Protein AF-0000000084396358 (afdb_homodimer)

Radius of gyration: 20.36 Å; Cα contacts (8 Å, |Δi|>4): 384; chains: 2; bounding box: 36×55×47 Å

Sequence (304 aa):
MDFDAETAGNNPEIEMQFAVKTVEHLEAYEKLICGIPPSKIKFTPIDEELYTNMLDIFPELKFEDNLRELDEDAMKSPSGKERWRKFIMPYEKRVTDYNFGTLIRRRSDELYSEENSVLVTRVQFYAIEIARNKAGLNDKVYNEAQAAKNKAMDFDAETAGNNPEIEMQFAVKTVEHLEAYEKLICGIPPSKIKFTPIDEELYTNMLDIFPELKFEDNLRELDEDAMKSPSGKERWRKFIMPYEKRVTDYNFGTLIRRRSDELYSEENSVLVTRVQFYAIEIARNKAGLNDKVYNEAQAAKNKA

Nearest PDB structures (foldseek):
  2jyn-assembly1_A  TM=8.564E-01  e=1.213E-11  Saccharomyces cerevisiae
  2jyn-assembly1_A  TM=8.565E-01  e=1.213E-11  Saccharomyces cerevisiae

InterPro domains:
  IPR008476 Protein PBDC1, metazoa/fungi [PTHR13410] (3-150)
  IPR021148 Polysaccharide biosynthesis domain [PF04669] (14-142)
  IPR023139 PBDC1-like domain superfamily [G3DSA:1.10.3560.10] (10-145)

Foldseek 3Di:
DPPPPPPDPPPVVVVVVLVVVQCVVVVVVLVVLQPDQLLPDDDAPCLVVLQVLCCVLVVVLLDLVCLQAPDQCCCPDPVNVVSVCVSQVVCVVVDVQSARKYWDFRGLLDDDDPVGIHIGGPSVRSNSSNSCSNVCVNVNVNVVSVVVVVVD/DPPPPPPDPPPVVVVVVLVVVQCVVVVVVLVVLQPDQLLPDDDAPCLVVLQVLCCVLVVVLLDLVCLQAPDQCCCPDPVNVVSVCVSQVVCVVVDVQSARKYWDFRGLLDDDDPVGIHIGGPSVRSNSSNSCSNVCVNVNVNVVSVVVVVVD

pLDDT: mean 88.24, std 16.34, range [22.66, 98.38]

Organism: NCBI:txid1296121

Secondary structure (DSSP, 8-state):
----TTTSSS-HHHHHHHHHHHHHHHHHHHHHHHHS-GGG---STTHHHHHHHHHHH-GGGGSHHHHHB--HHHHHSHHHHHHHHHHHGGGTTTSTTTT-EEEE-SBTTS---SSS-EEEEHHHHHHHHHHHHHTTTTHHHHHHHHHHHHH-/----TTTSSS-HHHHHHHHHHHHHHHHHHHHHHHHS-GGG---STTHHHHHHHHHHH-GGGGSHHHHHB--HHHHHSHHHHHHHHHHHGGGTTTSTTTT-EEEE-SBTTS---SSS-EEEEHHHHHHHHHHHHHTTTTHHHHHHHHHHHHH-

Structure (mmCIF, N/CA/C/O backbone):
data_AF-0000000084396358-model_v1
#
loop_
_entity.id
_entity.type
_entity.pdbx_description
1 polymer 'Cytoplasmic protein'
#
loop_
_atom_site.group_PDB
_atom_site.id
_atom_site.type_symbol
_atom_site.label_atom_id
_atom_site.label_alt_id
_atom_site.label_comp_id
_atom_site.label_asym_id
_atom_site.label_entity_id
_atom_site.label_seq_id
_atom_site.pdbx_PDB_ins_code
_atom_site.Cartn_x
_atom_site.Cartn_y
_atom_site.Cartn_z
_atom_site.occupancy
_atom_site.B_iso_or_equiv
_atom_site.auth_seq_id
_atom_site.auth_comp_id
_atom_site.auth_asym_id
_atom_site.auth_atom_id
_atom_site.pdbx_PDB_model_num
ATOM 1 N N . MET A 1 1 ? 9.352 19.016 -15.891 1 23.06 1 MET A N 1
ATOM 2 C CA . MET A 1 1 ? 8.086 18.594 -16.484 1 23.06 1 MET A CA 1
ATOM 3 C C . MET A 1 1 ? 6.988 18.516 -15.438 1 23.06 1 MET A C 1
ATOM 5 O O . MET A 1 1 ? 7.191 17.938 -14.367 1 23.06 1 MET A O 1
ATOM 9 N N . ASP A 1 2 ? 6.055 19.547 -15.367 1 26.47 2 ASP A N 1
ATOM 10 C CA . ASP A 1 2 ? 4.98 19.984 -14.477 1 26.47 2 ASP A CA 1
ATOM 11 C C . ASP A 1 2 ? 3.988 18.844 -14.219 1 26.47 2 ASP A C 1
ATOM 13 O O . ASP A 1 2 ? 3.354 18.344 -15.148 1 26.47 2 ASP A O 1
ATOM 17 N N . PHE A 1 3 ? 4.277 17.844 -13.555 1 32.44 3 PHE A N 1
ATOM 18 C CA . PHE A 1 3 ? 3.262 16.828 -13.289 1 32.44 3 PHE A CA 1
ATOM 19 C C . PHE A 1 3 ? 1.949 17.484 -12.867 1 32.44 3 PHE A C 1
ATOM 21 O O . PHE A 1 3 ? 1.868 18.094 -11.797 1 32.44 3 PHE A O 1
ATOM 28 N N . ASP A 1 4 ? 1.227 18.234 -13.789 1 35.75 4 ASP A N 1
ATOM 29 C CA . ASP A 1 4 ? -0.045 18.938 -13.656 1 35.75 4 ASP A CA 1
ATOM 30 C C . ASP A 1 4 ? -1.147 17.984 -13.188 1 35.75 4 ASP A C 1
ATOM 32 O O . ASP A 1 4 ? -1.497 17.047 -13.891 1 35.75 4 ASP A O 1
ATOM 36 N N . ALA A 1 5 ? -1.409 17.781 -11.992 1 38.25 5 ALA A N 1
ATOM 37 C CA . ALA A 1 5 ? -2.559 17.109 -11.398 1 38.25 5 ALA A CA 1
ATOM 38 C C . ALA A 1 5 ? -3.77 17.156 -12.32 1 38.25 5 ALA A C 1
ATOM 40 O O . ALA A 1 5 ? -4.555 16.219 -12.383 1 38.25 5 ALA A O 1
ATOM 41 N N . GLU A 1 6 ? -4.027 18.359 -13.062 1 36.28 6 GLU A N 1
ATOM 42 C CA . GLU A 1 6 ? -5.141 18.734 -13.938 1 36.28 6 GLU A CA 1
ATOM 43 C C . GLU A 1 6 ? -5.07 18 -15.273 1 36.28 6 GLU A C 1
ATOM 45 O O . GLU A 1 6 ? -6.09 17.812 -15.938 1 36.28 6 GLU A O 1
ATOM 50 N N . THR A 1 7 ? -3.936 18.125 -16.109 1 38.31 7 THR A N 1
ATOM 51 C CA . THR A 1 7 ? -4.02 17.906 -17.547 1 38.31 7 THR A CA 1
ATOM 52 C C . THR A 1 7 ? -4.098 16.422 -17.859 1 38.31 7 THR A C 1
ATOM 54 O O . THR A 1 7 ? -4.25 16.031 -19.016 1 38.31 7 THR A O 1
ATOM 57 N N . ALA A 1 8 ? -3.217 15.555 -17.203 1 38.28 8 ALA A N 1
ATOM 58 C CA . ALA A 1 8 ? -3.145 14.273 -17.891 1 38.28 8 ALA A CA 1
ATOM 59 C C . ALA A 1 8 ? -4.512 13.602 -17.938 1 38.28 8 ALA A C 1
ATOM 61 O O . ALA A 1 8 ? -5.273 13.641 -16.969 1 38.28 8 ALA A O 1
ATOM 62 N N . GLY A 1 9 ? -5.109 13.453 -18.906 1 42.69 9 GLY A N 1
ATOM 63 C CA . GLY A 1 9 ? -6.281 12.688 -19.312 1 42.69 9 GLY A CA 1
ATOM 64 C C . GLY A 1 9 ? -6.605 11.555 -18.375 1 42.69 9 GLY A C 1
ATOM 65 O O . GLY A 1 9 ? -7.453 10.711 -18.672 1 42.69 9 GLY A O 1
ATOM 66 N N . ASN A 1 10 ? -5.688 11.266 -17.422 1 50.91 10 ASN A N 1
ATOM 67 C CA . ASN A 1 10 ? -5.883 10.133 -16.516 1 50.91 10 ASN A CA 1
ATOM 68 C C . ASN A 1 10 ? -6.871 10.461 -15.406 1 50.91 10 ASN A C 1
ATOM 70 O O . ASN A 1 10 ? -6.922 11.594 -14.93 1 50.91 10 ASN A O 1
ATOM 74 N N . ASN A 1 11 ? -8.094 9.93 -15.539 1 59.84 11 ASN A N 1
ATOM 75 C CA . ASN A 1 11 ? -9.164 10.078 -14.547 1 59.84 11 ASN A CA 1
ATOM 76 C C . ASN A 1 11 ? -8.656 9.805 -13.133 1 59.84 11 ASN A C 1
ATOM 78 O O . ASN A 1 11 ? -8.352 8.656 -12.789 1 59.84 11 ASN A O 1
ATOM 82 N N . PRO A 1 12 ? -8.18 10.844 -12.414 1 67.94 12 PRO A N 1
ATOM 83 C CA . PRO A 1 12 ? -7.672 10.734 -11.039 1 67.94 12 PRO A CA 1
ATOM 84 C C . PRO A 1 12 ? -8.461 9.734 -10.195 1 67.94 12 PRO A C 1
ATOM 86 O O . PRO A 1 12 ? -7.883 9.07 -9.336 1 67.94 12 PRO A O 1
ATOM 89 N N . GLU A 1 13 ? -9.656 9.555 -10.57 1 74.88 13 GLU A N 1
ATOM 90 C CA . GLU A 1 13 ? -10.492 8.641 -9.797 1 74.88 13 GLU A CA 1
ATOM 91 C C . GLU A 1 13 ? -10.109 7.188 -10.055 1 74.88 13 GLU A C 1
ATOM 93 O O . GLU A 1 13 ? -10.109 6.367 -9.141 1 74.88 13 GLU A O 1
ATOM 98 N N . ILE A 1 14 ? -9.789 6.941 -11.281 1 73.94 14 ILE A N 1
ATOM 99 C CA . ILE A 1 14 ? -9.422 5.574 -11.633 1 73.94 14 ILE A CA 1
ATOM 100 C C . ILE A 1 14 ? -8.078 5.215 -11.008 1 73.94 14 ILE A C 1
ATOM 102 O O . ILE A 1 14 ? -7.926 4.137 -10.43 1 73.94 14 ILE A O 1
ATOM 106 N N . GLU A 1 15 ? -7.176 6.152 -11.141 1 77.06 15 GLU A N 1
ATOM 107 C CA . GLU A 1 15 ? -5.863 5.953 -10.523 1 77.06 15 GLU A CA 1
ATOM 108 C C . GLU A 1 15 ? -5.988 5.723 -9.023 1 77.06 15 GLU A C 1
ATOM 110 O O . GLU A 1 15 ? -5.355 4.82 -8.469 1 77.06 15 GLU A O 1
ATOM 115 N N . MET A 1 16 ? -6.871 6.367 -8.484 1 85.38 16 MET A N 1
ATOM 116 C CA . MET A 1 16 ? -7.082 6.25 -7.043 1 85.38 16 MET A CA 1
ATOM 117 C C . MET A 1 16 ? -7.695 4.898 -6.691 1 85.38 16 MET A C 1
ATOM 119 O O . MET A 1 16 ? -7.277 4.254 -5.727 1 85.38 16 MET A O 1
ATOM 123 N N . GLN A 1 17 ? -8.602 4.453 -7.5 1 86.75 17 GLN A N 1
ATOM 124 C CA . GLN A 1 17 ? -9.266 3.189 -7.195 1 86.75 17 GLN A CA 1
ATOM 125 C C . GLN A 1 17 ? -8.281 2.023 -7.254 1 86.75 17 GLN A C 1
ATOM 127 O O . GLN A 1 17 ? -8.312 1.138 -6.398 1 86.75 17 GLN A O 1
ATOM 132 N N . PHE A 1 18 ? -7.449 2.053 -8.258 1 90 18 PHE A N 1
ATOM 133 C CA . PHE A 1 18 ? -6.434 1.013 -8.352 1 90 18 PHE A CA 1
ATOM 134 C C . PHE A 1 18 ? -5.496 1.061 -7.152 1 90 18 PHE A C 1
ATOM 136 O O . PHE A 1 18 ? -5.18 0.025 -6.562 1 90 18 PHE A O 1
ATOM 143 N N . ALA A 1 19 ? -5.074 2.213 -6.816 1 93.56 19 ALA A N 1
ATOM 144 C CA . ALA A 1 19 ? -4.172 2.381 -5.684 1 93.56 19 ALA A CA 1
ATOM 145 C C . ALA A 1 19 ? -4.816 1.897 -4.391 1 93.56 19 ALA A C 1
ATOM 147 O O . ALA A 1 19 ? -4.195 1.178 -3.605 1 93.56 19 ALA A O 1
ATOM 148 N N . VAL A 1 20 ? -5.984 2.227 -4.152 1 93.94 20 VAL A N 1
ATOM 149 C CA . VAL A 1 20 ? -6.703 1.853 -2.938 1 93.94 20 VAL A CA 1
ATOM 150 C C . VAL A 1 20 ? -6.82 0.332 -2.854 1 93.94 20 VAL A C 1
ATOM 152 O O . VAL A 1 20 ? -6.516 -0.263 -1.815 1 93.94 20 VAL A O 1
ATOM 155 N N . LYS A 1 21 ? -7.227 -0.271 -3.93 1 93.12 21 LYS A N 1
ATOM 156 C CA . LYS A 1 21 ? -7.375 -1.723 -3.943 1 93.12 21 LYS A CA 1
ATOM 157 C C . LYS A 1 21 ? -6.031 -2.416 -3.736 1 93.12 21 LYS A C 1
ATOM 159 O O . LYS A 1 21 ? -5.957 -3.447 -3.064 1 93.12 21 LYS A O 1
ATOM 164 N N . THR A 1 22 ? -5.047 -1.874 -4.344 1 95.88 22 THR A N 1
ATOM 165 C CA . THR A 1 22 ? -3.705 -2.42 -4.184 1 95.88 22 THR A CA 1
ATOM 166 C C . THR A 1 22 ? -3.244 -2.303 -2.734 1 95.88 22 THR A C 1
ATOM 168 O O . THR A 1 22 ? -2.781 -3.281 -2.145 1 95.88 22 THR A O 1
ATOM 171 N N . VAL A 1 23 ? -3.414 -1.189 -2.176 1 95.56 23 VAL A N 1
ATOM 172 C CA . VAL A 1 23 ? -3.014 -0.951 -0.793 1 95.56 23 VAL A CA 1
ATOM 173 C C . VAL A 1 23 ? -3.801 -1.869 0.139 1 95.56 23 VAL A C 1
ATOM 175 O O . VAL A 1 23 ? -3.229 -2.492 1.036 1 95.56 23 VAL A O 1
ATOM 178 N N . GLU A 1 24 ? -5.047 -1.905 -0.053 1 93.75 24 GLU A N 1
ATOM 179 C CA . GLU A 1 24 ? -5.887 -2.785 0.749 1 93.75 24 GLU A CA 1
ATOM 180 C C . GLU A 1 24 ? -5.398 -4.23 0.682 1 93.75 24 GLU A C 1
ATOM 182 O O . GLU A 1 24 ? -5.301 -4.906 1.708 1 93.75 24 GLU A O 1
ATOM 187 N N . HIS A 1 25 ? -5.121 -4.668 -0.475 1 94.12 25 HIS A N 1
ATOM 188 C CA . HIS A 1 25 ? -4.641 -6.027 -0.703 1 94.12 25 HIS A CA 1
ATOM 189 C C . HIS A 1 25 ? -3.301 -6.262 -0.011 1 94.12 25 HIS A C 1
ATOM 191 O O . HIS A 1 25 ? -3.137 -7.242 0.717 1 94.12 25 HIS A O 1
ATOM 197 N N . LEU A 1 26 ? -2.404 -5.383 -0.169 1 94.75 26 LEU A N 1
ATOM 198 C CA . LEU A 1 26 ? -1.052 -5.562 0.346 1 94.75 26 LEU A CA 1
ATOM 199 C C . LEU A 1 26 ? -1.021 -5.395 1.861 1 94.75 26 LEU A C 1
ATOM 201 O O . LEU A 1 26 ? -0.239 -6.059 2.547 1 94.75 26 LEU A O 1
ATOM 205 N N . GLU A 1 27 ? -1.836 -4.535 2.369 1 91.06 27 GLU A N 1
ATOM 206 C CA . GLU A 1 27 ? -1.939 -4.383 3.818 1 91.06 27 GLU A CA 1
ATOM 207 C C . GLU A 1 27 ? -2.482 -5.652 4.469 1 91.06 27 GLU A C 1
ATOM 209 O O . GLU A 1 27 ? -2.037 -6.039 5.551 1 91.06 27 GLU A O 1
ATOM 214 N N . ALA A 1 28 ? -3.432 -6.215 3.883 1 89 28 ALA A N 1
ATOM 215 C CA . ALA A 1 28 ? -3.975 -7.473 4.398 1 89 28 ALA A CA 1
ATOM 216 C C . ALA A 1 28 ? -2.906 -8.562 4.422 1 89 28 ALA A C 1
ATOM 218 O O . ALA A 1 28 ? -2.793 -9.305 5.398 1 89 28 ALA A O 1
ATOM 219 N N . TYR A 1 29 ? -2.186 -8.641 3.371 1 90.88 29 TYR A N 1
ATOM 220 C CA . TYR A 1 29 ? -1.098 -9.609 3.332 1 90.88 29 TYR A CA 1
ATOM 221 C C . TYR A 1 29 ? -0.04 -9.281 4.379 1 90.88 29 TYR A C 1
ATOM 223 O O . TYR A 1 29 ? 0.468 -10.18 5.059 1 90.88 29 TYR A O 1
ATOM 231 N N . GLU A 1 30 ? 0.32 -8.062 4.488 1 86.5 30 GLU A N 1
ATOM 232 C CA . GLU A 1 30 ? 1.308 -7.617 5.465 1 86.5 30 GLU A CA 1
ATOM 233 C C . GLU A 1 30 ? 0.9 -8.008 6.883 1 86.5 30 GLU A C 1
ATOM 235 O O . GLU A 1 30 ? 1.735 -8.453 7.676 1 86.5 30 GLU A O 1
ATOM 240 N N . LYS A 1 31 ? -0.323 -7.805 7.133 1 83.94 31 LYS A N 1
ATOM 241 C CA . LYS A 1 31 ? -0.824 -8.195 8.445 1 83.94 31 LYS A CA 1
ATOM 242 C C . LYS A 1 31 ? -0.596 -9.688 8.703 1 83.94 31 LYS A C 1
ATOM 244 O O . LYS A 1 31 ? -0.196 -10.078 9.797 1 83.94 31 LYS A O 1
ATOM 249 N N . LEU A 1 32 ? -0.775 -10.523 7.734 1 87.06 32 LEU A N 1
ATOM 250 C CA . LEU A 1 32 ? -0.613 -11.969 7.871 1 87.06 32 LEU A CA 1
ATOM 251 C C . LEU A 1 32 ? 0.853 -12.336 8.078 1 87.06 32 LEU A C 1
ATOM 253 O O . LEU A 1 32 ? 1.192 -13.039 9.031 1 87.06 32 LEU A O 1
ATOM 257 N N . ILE A 1 33 ? 1.735 -11.797 7.223 1 86.31 33 ILE A N 1
ATOM 258 C CA . ILE A 1 33 ? 3.135 -12.211 7.227 1 86.31 33 ILE A CA 1
ATOM 259 C C . ILE A 1 33 ? 3.83 -11.664 8.469 1 86.31 33 ILE A C 1
ATOM 261 O O . ILE A 1 33 ? 4.875 -12.172 8.883 1 86.31 33 ILE A O 1
ATOM 265 N N . CYS A 1 34 ? 3.318 -10.602 9.055 1 80.12 34 CYS A N 1
ATOM 266 C CA . CYS A 1 34 ? 3.861 -10.055 10.289 1 80.12 34 CYS A CA 1
ATOM 267 C C . CYS A 1 34 ? 3.406 -10.867 11.492 1 80.12 34 CYS A C 1
ATOM 269 O O . CYS A 1 34 ? 4.035 -10.828 12.555 1 80.12 34 CYS A O 1
ATOM 271 N N . GLY A 1 35 ? 2.348 -11.625 11.422 1 81.06 35 GLY A N 1
ATOM 272 C CA . GLY A 1 35 ? 1.734 -12.273 12.57 1 81.06 35 GLY A CA 1
ATOM 273 C C . GLY A 1 35 ? 2.033 -13.758 12.648 1 81.06 35 GLY A C 1
ATOM 274 O O . GLY A 1 35 ? 2.139 -14.32 13.734 1 81.06 35 GLY A O 1
ATOM 275 N N . ILE A 1 36 ? 2.156 -14.43 11.547 1 87.75 36 ILE A N 1
ATOM 276 C CA . ILE A 1 36 ? 2.367 -15.867 11.57 1 87.75 36 ILE A CA 1
ATOM 277 C C . ILE A 1 36 ? 3.449 -16.25 10.555 1 87.75 36 ILE A C 1
ATOM 279 O O . ILE A 1 36 ? 3.668 -15.531 9.578 1 87.75 36 ILE A O 1
ATOM 283 N N . PRO A 1 37 ? 4.039 -17.359 10.82 1 91.69 37 PRO A N 1
ATOM 284 C CA . PRO A 1 37 ? 5.047 -17.797 9.859 1 91.69 37 PRO A CA 1
ATOM 285 C C . PRO A 1 37 ? 4.5 -17.922 8.438 1 91.69 37 PRO A C 1
ATOM 287 O O . PRO A 1 37 ? 3.408 -18.469 8.242 1 91.69 37 PRO A O 1
ATOM 290 N N . PRO A 1 38 ? 5.246 -17.453 7.449 1 94.94 38 PRO A N 1
ATOM 291 C CA . PRO A 1 38 ? 4.75 -17.391 6.074 1 94.94 38 PRO A CA 1
ATOM 292 C C . PRO A 1 38 ? 4.254 -18.75 5.566 1 94.94 38 PRO A C 1
ATOM 294 O O . PRO A 1 38 ? 3.248 -18.812 4.852 1 94.94 38 PRO A O 1
ATOM 297 N N . SER A 1 39 ? 4.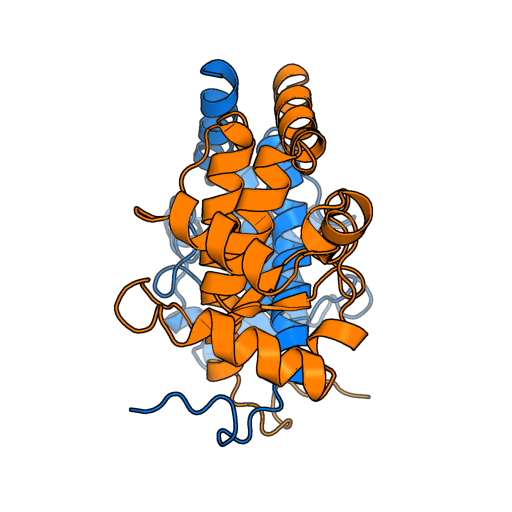914 -19.812 5.887 1 94.81 39 SER A N 1
ATOM 298 C CA . SER A 1 39 ? 4.559 -21.156 5.414 1 94.81 39 SER A CA 1
ATOM 299 C C . SER A 1 39 ? 3.164 -21.547 5.883 1 94.81 39 SER A C 1
ATOM 301 O O . SER A 1 39 ? 2.562 -22.484 5.336 1 94.81 39 SER A O 1
ATOM 303 N N . LYS A 1 40 ? 2.613 -20.891 6.875 1 94.44 40 LYS A N 1
ATOM 304 C CA . LYS A 1 40 ? 1.317 -21.219 7.457 1 94.44 40 LYS A CA 1
ATOM 305 C C . LYS A 1 40 ? 0.214 -20.328 6.898 1 94.44 40 LYS A C 1
ATOM 307 O O . LYS A 1 40 ? -0.967 -20.547 7.184 1 94.44 40 LYS A O 1
ATOM 312 N N . ILE A 1 41 ? 0.526 -19.375 6.145 1 94.81 41 ILE A N 1
ATOM 313 C CA . ILE A 1 41 ? -0.442 -18.422 5.613 1 94.81 41 ILE A CA 1
ATOM 314 C C . ILE A 1 41 ? -1.284 -19.094 4.531 1 94.81 41 ILE A C 1
ATOM 316 O O . ILE A 1 41 ? -0.749 -19.766 3.646 1 94.81 41 ILE A O 1
ATOM 320 N N . LYS A 1 42 ? -2.607 -18.875 4.578 1 94.69 42 LYS A N 1
ATOM 321 C CA . LYS A 1 42 ? -3.564 -19.328 3.57 1 94.69 42 LYS A CA 1
ATOM 322 C C . LYS A 1 42 ? -4.262 -18.141 2.906 1 94.69 42 LYS A C 1
ATOM 324 O O . LYS A 1 42 ? -4.883 -17.328 3.582 1 94.69 42 LYS A O 1
ATOM 329 N N . PHE A 1 43 ? -4.168 -18.062 1.591 1 94.38 43 PHE A N 1
ATOM 330 C CA . PHE A 1 43 ? -4.746 -16.938 0.863 1 94.38 43 PHE A CA 1
ATOM 331 C C . PHE A 1 43 ? -6.16 -17.266 0.395 1 94.38 43 PHE A C 1
ATOM 333 O O . PHE A 1 43 ? -7.051 -16.406 0.458 1 94.38 43 PHE A O 1
ATOM 340 N N . THR A 1 44 ? -6.293 -18.422 -0.15 1 95.19 44 THR A N 1
ATOM 341 C CA . THR A 1 44 ? -7.555 -18.859 -0.735 1 95.19 44 THR A CA 1
ATOM 342 C C . THR A 1 44 ? -7.84 -20.312 -0.364 1 95.19 44 THR A C 1
ATOM 344 O O . THR A 1 44 ? -6.945 -21.031 0.088 1 95.19 44 THR A O 1
ATOM 347 N N . PRO A 1 45 ? -9.023 -20.766 -0.615 1 95.12 45 PRO A N 1
ATOM 348 C CA . PRO A 1 45 ? -9.344 -22.172 -0.324 1 95.12 45 PRO A CA 1
ATOM 349 C C . PRO A 1 45 ? -8.656 -23.141 -1.275 1 95.12 45 PRO A C 1
ATOM 351 O O . PRO 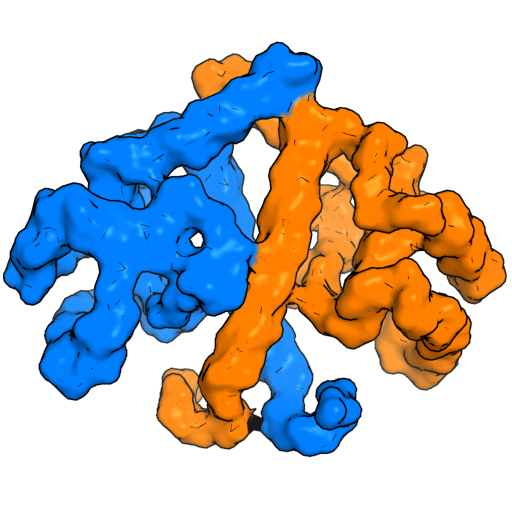A 1 45 ? -8.625 -24.344 -1.014 1 95.12 45 PRO A O 1
ATOM 354 N N . ILE A 1 46 ? -8.055 -22.656 -2.305 1 97.38 46 ILE A N 1
ATOM 355 C CA . ILE A 1 46 ? -7.488 -23.578 -3.291 1 97.38 46 ILE A CA 1
ATOM 356 C C . ILE A 1 46 ? -6.008 -23.266 -3.486 1 97.38 46 ILE A C 1
ATOM 358 O O . ILE A 1 46 ? -5.496 -23.328 -4.609 1 97.38 46 ILE A O 1
ATOM 362 N N . ASP A 1 47 ? -5.387 -22.828 -2.508 1 97.88 47 ASP A N 1
ATOM 363 C CA . ASP A 1 47 ? -3.977 -22.453 -2.553 1 97.88 47 ASP A CA 1
ATOM 364 C C . ASP A 1 47 ? -3.133 -23.562 -3.176 1 97.88 47 ASP A C 1
ATOM 366 O O . ASP A 1 47 ? -2.248 -23.297 -3.988 1 97.88 47 ASP A O 1
ATOM 370 N N . GLU A 1 48 ? -3.336 -24.797 -2.775 1 98 48 GLU A N 1
ATOM 371 C CA . GLU A 1 48 ? -2.543 -25.906 -3.287 1 98 48 GLU A CA 1
ATOM 372 C C . GLU A 1 48 ? -2.723 -26.062 -4.793 1 98 48 GLU A C 1
ATOM 374 O O . GLU A 1 48 ? -1.763 -26.359 -5.512 1 98 48 GLU A O 1
ATOM 379 N N . GLU A 1 49 ? -3.918 -25.922 -5.223 1 97.94 49 GLU A N 1
ATOM 380 C CA . GLU A 1 49 ? -4.195 -25.984 -6.652 1 97.94 49 GLU A CA 1
ATOM 381 C C . GLU A 1 49 ? -3.471 -24.859 -7.402 1 97.94 49 GLU A C 1
ATOM 383 O O . GLU A 1 49 ? -2.877 -25.109 -8.453 1 97.94 49 GLU A O 1
ATOM 388 N N . LEU A 1 50 ? -3.537 -23.625 -6.898 1 98.12 50 LEU A N 1
ATOM 389 C CA . LEU A 1 50 ? -2.85 -22.5 -7.508 1 98.12 50 LEU A CA 1
ATOM 390 C C . LEU A 1 50 ? -1.353 -22.766 -7.617 1 98.12 50 LEU A C 1
ATOM 392 O O . LEU A 1 50 ? -0.75 -22.516 -8.664 1 98.12 50 LEU A O 1
ATOM 396 N N . TYR A 1 51 ? -0.828 -23.297 -6.59 1 98.31 51 TYR A N 1
ATOM 397 C CA . TYR A 1 51 ? 0.598 -23.594 -6.504 1 98.31 51 TYR A CA 1
ATOM 398 C C . TYR A 1 51 ? 1.004 -24.625 -7.543 1 98.31 51 TYR A C 1
ATOM 400 O O . TYR A 1 51 ? 1.903 -24.391 -8.352 1 98.31 51 TYR A O 1
ATOM 408 N N . THR A 1 52 ? 0.338 -25.719 -7.562 1 98.25 52 THR A N 1
ATOM 409 C CA . THR A 1 52 ? 0.671 -26.844 -8.445 1 98.25 52 THR A CA 1
ATOM 410 C C . THR A 1 52 ? 0.478 -26.453 -9.906 1 98.25 52 THR A C 1
ATOM 412 O O . THR A 1 52 ? 1.336 -26.734 -10.742 1 98.25 52 THR A O 1
ATOM 415 N N . ASN A 1 53 ? -0.628 -25.781 -10.188 1 98.25 53 ASN A N 1
ATOM 416 C CA . ASN A 1 53 ? -0.911 -25.375 -11.555 1 98.25 53 ASN A CA 1
ATOM 417 C C . ASN A 1 53 ? 0.142 -24.391 -12.078 1 98.25 53 ASN A C 1
ATOM 419 O O . ASN A 1 53 ? 0.576 -24.5 -13.227 1 98.25 53 ASN A O 1
ATOM 423 N N . MET A 1 54 ? 0.535 -23.406 -11.242 1 98.38 54 MET A N 1
ATOM 424 C CA . MET A 1 54 ? 1.561 -22.453 -11.672 1 98.38 54 MET A CA 1
ATOM 425 C C . MET A 1 54 ? 2.857 -23.172 -12.016 1 98.38 54 MET A C 1
ATOM 427 O O . MET A 1 54 ? 3.473 -22.891 -13.047 1 98.38 54 MET A O 1
ATOM 431 N N . LEU A 1 55 ? 3.217 -24.172 -11.242 1 97.94 55 LEU A N 1
ATOM 432 C CA . LEU A 1 55 ? 4.477 -24.875 -11.461 1 97.94 55 LEU A CA 1
ATOM 433 C C . LEU A 1 55 ? 4.391 -25.766 -12.695 1 97.94 55 LEU A C 1
ATOM 435 O O . LEU A 1 55 ? 5.398 -26.031 -13.352 1 97.94 55 LEU A O 1
ATOM 439 N N . ASP A 1 56 ? 3.199 -26.297 -12.977 1 97.88 56 ASP A N 1
ATOM 440 C CA . ASP A 1 56 ? 2.998 -27.078 -14.195 1 97.88 56 ASP A CA 1
ATOM 441 C C . ASP A 1 56 ? 3.219 -26.203 -15.438 1 97.88 56 ASP A C 1
ATOM 443 O O . ASP A 1 56 ? 3.814 -26.656 -16.422 1 97.88 56 ASP A O 1
ATOM 447 N N . ILE A 1 57 ? 2.799 -25.031 -15.391 1 97.94 57 ILE A N 1
ATOM 448 C CA . ILE A 1 57 ? 2.867 -24.141 -16.531 1 97.94 57 ILE A CA 1
ATOM 449 C C . ILE A 1 57 ? 4.227 -23.438 -16.562 1 97.94 57 ILE A C 1
ATOM 451 O O . ILE A 1 57 ? 4.777 -23.188 -17.641 1 97.94 57 ILE A O 1
ATOM 455 N N . PHE A 1 58 ? 4.734 -23.094 -15.383 1 98.25 58 PHE A N 1
ATOM 456 C CA . PHE A 1 58 ? 6.016 -22.422 -15.242 1 98.25 58 PHE A CA 1
ATOM 457 C C . PHE A 1 58 ? 6.984 -23.266 -14.414 1 98.25 58 PHE A C 1
ATOM 459 O O . PHE A 1 58 ? 7.367 -22.859 -13.312 1 98.25 58 PHE A O 1
ATOM 466 N N . PRO A 1 59 ? 7.516 -24.344 -14.953 1 97.94 59 PRO A N 1
ATOM 467 C CA . PRO A 1 59 ? 8.406 -25.219 -14.188 1 97.94 59 PRO A CA 1
ATOM 468 C C . PRO A 1 59 ? 9.68 -24.5 -13.727 1 97.94 59 PRO A C 1
ATOM 470 O O . PRO A 1 59 ? 10.289 -24.891 -12.727 1 97.94 59 PRO A O 1
ATOM 473 N N . GLU A 1 60 ? 10.055 -23.453 -14.406 1 96.94 60 GLU A N 1
ATOM 474 C CA . GLU A 1 60 ? 11.234 -22.688 -14.023 1 96.94 60 GLU A CA 1
ATOM 475 C C . GLU A 1 60 ? 11.047 -22.047 -12.656 1 96.94 60 GLU A C 1
ATOM 477 O O . GLU A 1 60 ? 12.023 -21.688 -11.992 1 96.94 60 GLU A O 1
ATOM 482 N N . LEU A 1 61 ? 9.805 -21.891 -12.172 1 97.19 61 LEU A N 1
ATOM 483 C CA . LEU A 1 61 ? 9.523 -21.234 -10.898 1 97.19 61 LEU A CA 1
ATOM 484 C C . LEU A 1 61 ? 9.672 -22.203 -9.742 1 97.19 61 LEU A C 1
ATOM 486 O O . LEU A 1 61 ? 9.531 -21.828 -8.578 1 97.19 61 LEU A O 1
ATOM 490 N N . LYS A 1 62 ? 10.039 -23.453 -10.047 1 95.44 62 LYS A N 1
ATOM 491 C CA . LYS A 1 62 ? 10.383 -24.406 -8.992 1 95.44 62 LYS A CA 1
ATOM 492 C C . LYS A 1 62 ? 11.734 -24.078 -8.375 1 95.44 62 LYS A C 1
ATOM 494 O O . LYS A 1 62 ? 12.023 -24.484 -7.246 1 95.44 62 LYS A O 1
ATOM 499 N N . PHE A 1 63 ? 12.484 -23.344 -9.172 1 95.75 63 PHE A N 1
ATOM 500 C CA . PHE A 1 63 ? 13.812 -22.969 -8.711 1 95.75 63 PHE A CA 1
ATOM 501 C C . PHE A 1 63 ? 13.75 -21.672 -7.895 1 95.75 63 PHE A C 1
ATOM 503 O O . PHE A 1 63 ? 13.211 -20.672 -8.359 1 95.75 63 PHE A O 1
ATOM 510 N N . GLU A 1 64 ? 14.328 -21.625 -6.805 1 95.56 64 GLU A N 1
ATOM 511 C CA . GLU A 1 64 ? 14.219 -20.547 -5.824 1 95.56 64 GLU A CA 1
ATOM 512 C C . GLU A 1 64 ? 14.703 -19.219 -6.414 1 95.56 64 GLU A C 1
ATOM 514 O O . GLU A 1 64 ? 14.133 -18.172 -6.121 1 95.56 64 GLU A O 1
ATOM 519 N N . ASP A 1 65 ? 15.75 -19.328 -7.215 1 96.62 65 ASP A N 1
ATOM 520 C CA . ASP A 1 65 ? 16.328 -18.094 -7.773 1 96.62 65 ASP A CA 1
ATOM 521 C C . ASP A 1 65 ? 15.312 -17.359 -8.641 1 96.62 65 ASP A C 1
ATOM 523 O O . ASP A 1 65 ? 15.25 -16.141 -8.633 1 96.62 65 ASP A O 1
ATOM 527 N N . ASN A 1 66 ? 14.508 -18.141 -9.352 1 97.25 66 ASN A N 1
ATOM 528 C CA . ASN A 1 66 ? 13.5 -17.547 -10.227 1 97.25 66 ASN A CA 1
ATOM 529 C C . ASN A 1 66 ? 12.328 -16.984 -9.43 1 97.25 66 ASN A C 1
ATOM 531 O O . ASN A 1 66 ? 11.664 -16.047 -9.883 1 97.25 66 ASN A O 1
ATOM 535 N N . LEU A 1 67 ? 12.109 -17.531 -8.273 1 97.38 67 LEU A N 1
ATOM 536 C CA . LEU A 1 67 ? 11.055 -17.047 -7.383 1 97.38 67 LEU A CA 1
ATOM 537 C C . LEU A 1 67 ? 11.523 -15.836 -6.59 1 97.38 67 LEU A C 1
ATOM 539 O O . LEU A 1 67 ? 10.727 -14.945 -6.277 1 97.38 67 LEU A O 1
ATOM 543 N N . ARG A 1 68 ? 12.812 -15.836 -6.27 1 97.5 68 ARG A N 1
ATOM 544 C CA . ARG A 1 68 ? 13.398 -14.742 -5.488 1 97.5 68 ARG A CA 1
ATOM 545 C C . ARG A 1 68 ? 13.406 -13.445 -6.285 1 97.5 68 ARG A C 1
ATOM 547 O O . ARG A 1 68 ? 13.117 -12.375 -5.746 1 97.5 68 ARG A O 1
ATOM 554 N N . GLU A 1 69 ? 13.773 -13.633 -7.543 1 97.88 69 GLU A N 1
ATOM 555 C CA . GLU A 1 69 ? 13.758 -12.484 -8.453 1 97.88 69 GLU A CA 1
ATOM 556 C C . GLU A 1 69 ? 12.961 -12.805 -9.719 1 97.88 69 GLU A C 1
ATOM 558 O O . GLU A 1 69 ? 13.406 -13.586 -10.555 1 97.88 69 GLU A O 1
ATOM 563 N N . LEU A 1 70 ? 11.812 -12.203 -9.867 1 98 70 LEU A N 1
ATOM 564 C CA . LEU A 1 70 ? 10.938 -12.438 -11.016 1 98 70 LEU A CA 1
ATOM 565 C C . LEU A 1 70 ? 11.5 -11.781 -12.273 1 98 70 LEU A C 1
ATOM 567 O O . LEU A 1 70 ? 12.039 -10.672 -12.203 1 98 70 LEU A O 1
ATOM 571 N N . ASP A 1 71 ? 11.414 -12.445 -13.305 1 97.38 71 ASP A N 1
ATOM 572 C CA . ASP A 1 71 ? 11.797 -11.906 -14.609 1 97.38 71 ASP A CA 1
ATOM 573 C C . ASP A 1 71 ? 10.609 -11.211 -15.273 1 97.38 71 ASP A C 1
ATOM 575 O O . ASP A 1 71 ? 9.867 -11.836 -16.031 1 97.38 71 ASP A O 1
ATOM 579 N N . GLU A 1 72 ? 10.492 -9.922 -15.062 1 95.38 72 GLU A N 1
ATOM 580 C CA . GLU A 1 72 ? 9.352 -9.148 -15.555 1 95.38 72 GLU A CA 1
ATOM 581 C C . GLU A 1 72 ? 9.297 -9.156 -17.078 1 95.38 72 GLU A C 1
ATOM 583 O O . GLU A 1 72 ? 8.219 -9.211 -17.672 1 95.38 72 GLU A O 1
ATOM 588 N N . ASP A 1 73 ? 10.484 -9.047 -17.703 1 95.56 73 ASP A N 1
ATOM 589 C CA . ASP A 1 73 ? 10.531 -9.047 -19.156 1 95.56 73 ASP A CA 1
ATOM 590 C C . ASP A 1 73 ? 9.969 -10.352 -19.719 1 95.56 73 ASP A C 1
ATOM 592 O O . ASP A 1 73 ? 9.219 -10.336 -20.703 1 95.56 73 ASP A O 1
ATOM 596 N N . ALA A 1 74 ? 10.328 -11.445 -19.125 1 96.62 74 ALA A N 1
ATOM 597 C CA . ALA A 1 74 ? 9.805 -12.734 -19.562 1 96.62 74 ALA A CA 1
ATOM 598 C C . ALA A 1 74 ? 8.297 -12.812 -19.344 1 96.62 74 ALA A C 1
ATOM 600 O O . ALA A 1 74 ? 7.57 -13.32 -20.203 1 96.62 74 ALA A O 1
ATOM 601 N N . MET A 1 75 ? 7.785 -12.312 -18.234 1 96.19 75 MET A N 1
ATOM 602 C CA . MET A 1 75 ? 6.367 -12.352 -17.906 1 96.19 75 MET A CA 1
ATOM 603 C C . MET A 1 75 ? 5.543 -11.539 -18.891 1 96.19 75 MET A C 1
ATOM 605 O O . MET A 1 75 ? 4.402 -11.891 -19.203 1 96.19 75 MET A O 1
ATOM 609 N N . LYS A 1 76 ? 6.172 -10.5 -19.422 1 93.12 76 LYS A N 1
ATOM 610 C CA . LYS A 1 76 ? 5.438 -9.562 -20.266 1 93.12 76 LYS A CA 1
ATOM 611 C C . LYS A 1 76 ? 5.715 -9.828 -21.75 1 93.12 76 LYS A C 1
ATOM 613 O O . LYS A 1 76 ? 5.215 -9.109 -22.609 1 93.12 76 LYS A O 1
ATOM 618 N N . SER A 1 77 ? 6.609 -10.781 -22.031 1 96 77 SER A N 1
ATOM 619 C CA . SER A 1 77 ? 6.84 -11.195 -23.406 1 96 77 SER A CA 1
ATOM 620 C C . SER A 1 77 ? 5.578 -11.781 -24.031 1 96 77 SER A C 1
ATOM 622 O O . SER A 1 77 ? 4.645 -12.156 -23.328 1 96 77 SER A O 1
ATOM 624 N N . PRO A 1 78 ? 5.469 -11.812 -25.344 1 96.06 78 PRO A N 1
ATOM 625 C CA . PRO A 1 78 ? 4.305 -12.43 -25.984 1 96.06 78 PRO A CA 1
ATOM 626 C C . PRO A 1 78 ? 4.051 -13.852 -25.484 1 96.06 78 PRO A C 1
ATOM 628 O O . PRO A 1 78 ? 2.916 -14.195 -25.156 1 96.06 78 PRO A O 1
ATOM 631 N N . SER A 1 79 ? 5.133 -14.656 -25.469 1 97 79 SER A N 1
ATOM 632 C CA . SER A 1 79 ? 4.996 -16.016 -24.969 1 97 79 SER A CA 1
ATOM 633 C C . SER A 1 79 ? 4.605 -16.031 -23.5 1 97 79 SER A C 1
ATOM 635 O O . SER A 1 79 ? 3.777 -16.844 -23.078 1 97 79 SER A O 1
ATOM 637 N N . GLY A 1 80 ? 5.211 -15.211 -22.625 1 97.12 80 GLY A N 1
ATOM 638 C CA . GLY A 1 80 ? 4.887 -15.117 -21.219 1 97.12 80 GLY A CA 1
ATOM 639 C C . GLY A 1 80 ? 3.439 -14.742 -20.969 1 97.12 80 GLY A C 1
ATOM 640 O O . GLY A 1 80 ? 2.775 -15.344 -20.109 1 97.12 80 GLY A O 1
ATOM 641 N N . LYS A 1 81 ? 2.99 -13.773 -21.766 1 95.44 81 LYS A N 1
ATOM 642 C CA . LYS A 1 81 ? 1.607 -13.328 -21.625 1 95.44 81 LYS A CA 1
ATOM 643 C C . LYS A 1 81 ? 0.63 -14.461 -21.922 1 95.44 81 LYS A C 1
ATOM 645 O O . LYS A 1 81 ? -0.383 -14.617 -21.234 1 95.44 81 LYS A O 1
ATOM 650 N N . GLU A 1 82 ? 0.951 -15.188 -22.922 1 97.06 82 GLU A N 1
ATOM 651 C CA . GLU A 1 82 ? 0.091 -16.312 -23.297 1 97.06 82 GLU A CA 1
ATOM 652 C C . GLU A 1 82 ? 0.072 -17.375 -22.203 1 97.06 82 GLU A C 1
ATOM 654 O O . GLU A 1 82 ? -0.987 -17.922 -21.875 1 97.06 82 GLU A O 1
ATOM 659 N N . ARG A 1 83 ? 1.204 -17.688 -21.656 1 97.81 83 ARG A N 1
ATOM 660 C CA . ARG A 1 83 ? 1.302 -18.688 -20.594 1 97.81 83 ARG A CA 1
ATOM 661 C C . ARG A 1 83 ? 0.575 -18.234 -19.328 1 97.81 83 ARG A C 1
ATOM 663 O O . ARG A 1 83 ? -0.146 -19.016 -18.703 1 97.81 83 ARG A O 1
ATOM 670 N N . TRP A 1 84 ? 0.69 -17 -18.969 1 97.62 84 TRP A N 1
ATOM 671 C CA . TRP A 1 84 ? 0.019 -16.469 -17.797 1 97.62 84 TRP A CA 1
ATOM 672 C C . TRP A 1 84 ? -1.488 -16.406 -18 1 97.62 84 TRP A C 1
ATOM 674 O O . TRP A 1 84 ? -2.268 -16.609 -17.078 1 97.62 84 TRP A O 1
ATOM 684 N N . ARG A 1 85 ? -1.86 -16.094 -19.234 1 96.38 85 ARG A N 1
ATOM 685 C CA . ARG A 1 85 ? -3.285 -16.109 -19.547 1 96.38 85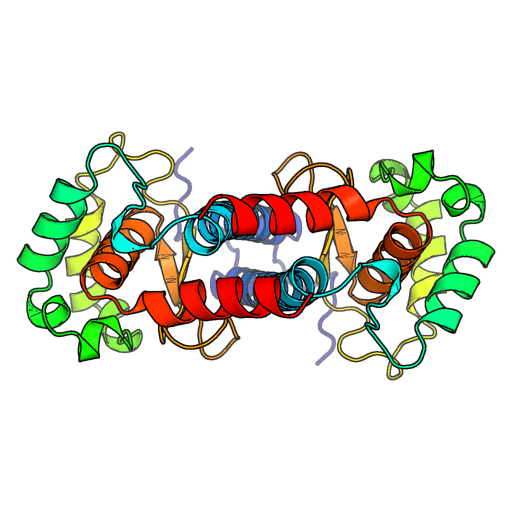 ARG A CA 1
ATOM 686 C C . ARG A 1 85 ? -3.873 -17.5 -19.328 1 96.38 85 ARG A C 1
ATOM 688 O O . ARG A 1 85 ? -4.949 -17.641 -18.75 1 96.38 85 ARG A O 1
ATOM 695 N N . LYS A 1 86 ? -3.164 -18.484 -19.828 1 96.62 86 LYS A N 1
ATOM 696 C CA . LYS A 1 86 ? -3.578 -19.875 -19.625 1 96.62 86 LYS A CA 1
ATOM 697 C C . LYS A 1 86 ? -3.701 -20.203 -18.141 1 96.62 86 LYS A C 1
ATOM 699 O O . LYS A 1 86 ? -4.613 -20.922 -17.75 1 96.62 86 LYS A O 1
ATOM 704 N N . PHE A 1 87 ? -2.857 -19.688 -17.375 1 97.69 87 PHE A N 1
ATOM 705 C CA . PHE A 1 87 ? -2.859 -19.922 -15.93 1 97.69 87 PHE A CA 1
ATOM 706 C C . PHE A 1 87 ? -4.062 -19.25 -15.273 1 97.69 87 PHE A C 1
ATOM 708 O O . PHE A 1 87 ? -4.703 -19.844 -14.398 1 97.69 87 PHE A O 1
ATOM 715 N N . ILE A 1 88 ? -4.402 -18.016 -15.625 1 96.56 88 ILE A N 1
ATOM 716 C CA . ILE A 1 88 ? -5.344 -17.156 -14.922 1 96.56 88 ILE A CA 1
ATOM 717 C C . ILE A 1 88 ? -6.773 -17.562 -15.266 1 96.56 88 ILE A C 1
ATOM 719 O O . ILE A 1 88 ? -7.652 -17.562 -14.398 1 96.56 88 ILE A O 1
ATOM 723 N N . MET A 1 89 ? -7.012 -18 -16.406 1 94.5 89 MET A N 1
ATOM 724 C CA . MET A 1 89 ? -8.352 -18.125 -16.984 1 94.5 89 MET A CA 1
ATOM 725 C C . MET A 1 89 ? -9.172 -19.141 -16.203 1 94.5 89 MET A C 1
ATOM 727 O O . MET A 1 89 ? -10.359 -18.922 -15.945 1 94.5 89 MET A O 1
ATOM 731 N N . PRO A 1 90 ? -8.617 -20.219 -15.789 1 95.69 90 PRO A N 1
ATOM 732 C CA . PRO A 1 90 ? -9.414 -21.219 -15.078 1 95.69 90 PRO A CA 1
ATOM 733 C C . PRO A 1 90 ? -9.945 -20.719 -13.742 1 95.69 90 PRO A C 1
ATOM 735 O O . PRO A 1 90 ? -10.82 -21.344 -13.141 1 95.69 90 PRO A O 1
ATOM 738 N N . TYR A 1 91 ? -9.5 -19.641 -13.312 1 96.69 91 TYR A N 1
ATOM 739 C CA . TYR A 1 91 ? -9.828 -19.234 -11.945 1 96.69 91 TYR A CA 1
ATOM 740 C C . TYR A 1 91 ? -10.836 -18.094 -11.945 1 96.69 91 TYR A C 1
ATOM 742 O O . TYR A 1 91 ? -11.141 -17.531 -10.898 1 96.69 91 TYR A O 1
ATOM 750 N N . GLU A 1 92 ? -11.25 -17.938 -13.148 1 92.31 92 GLU A N 1
ATOM 751 C CA . GLU A 1 92 ? -12.383 -17.016 -13.258 1 92.31 92 GLU A CA 1
ATOM 752 C C . GLU A 1 92 ? -13.578 -17.516 -12.445 1 92.31 92 GLU A C 1
ATOM 754 O O . GLU A 1 92 ? -13.977 -18.672 -12.57 1 92.31 92 GLU A O 1
ATOM 759 N N . LYS A 1 93 ? -14.117 -16.766 -11.461 1 90.94 93 LYS A N 1
ATOM 760 C CA . LYS A 1 93 ? -15.273 -17.062 -10.617 1 90.94 93 LYS A CA 1
ATOM 761 C C . LYS A 1 93 ? -14.891 -18 -9.484 1 90.94 93 LYS A C 1
ATOM 763 O O . LYS A 1 93 ? -15.742 -18.391 -8.68 1 90.94 93 LYS A O 1
ATOM 768 N N . ARG A 1 94 ? -13.648 -18.453 -9.508 1 93.94 94 ARG A N 1
ATOM 769 C CA . ARG A 1 94 ? -13.211 -19.359 -8.445 1 93.94 94 ARG A CA 1
ATOM 770 C C . ARG A 1 94 ? -12.398 -18.609 -7.398 1 93.94 94 ARG A C 1
ATOM 772 O O . ARG A 1 94 ? -12.328 -19.031 -6.242 1 93.94 94 ARG A O 1
ATOM 779 N N . VAL A 1 95 ? -11.805 -17.531 -7.867 1 93.38 95 VAL A N 1
ATOM 780 C CA . VAL A 1 95 ? -11.055 -16.656 -6.969 1 93.38 95 VAL A CA 1
ATOM 781 C C . VAL A 1 95 ? -11.617 -15.242 -7.039 1 93.38 95 VAL A C 1
ATOM 783 O O . VAL A 1 95 ? -11.75 -14.68 -8.125 1 93.38 95 VAL A O 1
ATOM 786 N N . THR A 1 96 ? -11.992 -14.766 -5.852 1 88.31 96 THR A N 1
ATOM 787 C CA . THR A 1 96 ? -12.508 -13.406 -5.797 1 88.31 96 THR A CA 1
ATOM 788 C C . THR A 1 96 ? -11.492 -12.414 -6.359 1 88.31 96 THR A C 1
ATOM 790 O O . THR A 1 96 ? -10.305 -12.492 -6.039 1 88.31 96 THR A O 1
ATOM 793 N N . ASP A 1 97 ? -11.938 -11.555 -7.375 1 88 97 ASP A N 1
ATOM 794 C CA . ASP A 1 97 ? -11.094 -10.516 -7.961 1 88 97 ASP A CA 1
ATOM 795 C C . ASP A 1 97 ? -9.852 -11.117 -8.617 1 88 97 ASP A C 1
ATOM 797 O O . ASP A 1 97 ? -8.758 -10.562 -8.516 1 88 97 ASP A O 1
ATOM 801 N N . TYR A 1 98 ? -10.07 -12.305 -9.195 1 88.44 98 TYR A N 1
ATOM 802 C CA . TYR A 1 98 ? -8.969 -13.109 -9.695 1 88.44 98 TYR A CA 1
ATOM 803 C C . TYR A 1 98 ? -8.109 -12.32 -10.68 1 88.44 98 TYR A C 1
ATOM 805 O O . TYR A 1 98 ? -6.895 -12.5 -10.734 1 88.44 98 TYR A O 1
ATOM 813 N N . ASN A 1 99 ? -8.742 -11.375 -11.445 1 87.56 99 ASN A N 1
ATOM 814 C CA . ASN A 1 99 ? -8 -10.672 -12.492 1 87.56 99 ASN A CA 1
ATOM 815 C C . ASN A 1 99 ? -7.766 -9.211 -12.125 1 87.56 99 ASN A C 1
ATOM 817 O O . ASN A 1 99 ? -7.375 -8.406 -12.969 1 87.56 99 ASN A O 1
ATOM 821 N N . PHE A 1 100 ? -8.086 -8.867 -10.914 1 89.69 100 PHE A N 1
ATOM 822 C CA . PHE A 1 100 ? -7.824 -7.508 -10.461 1 89.69 100 PHE A CA 1
ATOM 823 C C . PHE A 1 100 ? -6.324 -7.27 -10.305 1 89.69 100 PHE A C 1
ATOM 825 O O . PHE A 1 100 ? -5.602 -8.141 -9.82 1 89.69 100 PHE A O 1
ATOM 832 N N . GLY A 1 101 ? -5.902 -6.148 -10.648 1 91.62 101 GLY A N 1
ATOM 833 C CA . GLY A 1 101 ? -4.484 -5.82 -10.609 1 91.62 101 GLY A CA 1
ATOM 834 C C . GLY A 1 101 ? -3.977 -5.539 -9.211 1 91.62 101 GLY A C 1
ATOM 835 O O . GLY A 1 101 ? -4.719 -5.039 -8.359 1 91.62 101 GLY A O 1
ATOM 836 N N . THR A 1 102 ? -2.756 -5.766 -8.992 1 95.5 102 THR A N 1
ATOM 837 C CA . THR A 1 102 ? -2.012 -5.422 -7.785 1 95.5 102 THR A CA 1
ATOM 838 C C . THR A 1 102 ? -0.51 -5.414 -8.062 1 95.5 102 THR A C 1
ATOM 840 O O . THR A 1 102 ? -0.084 -5.496 -9.211 1 95.5 102 THR A O 1
ATOM 843 N N . LEU A 1 103 ? 0.259 -5.207 -7.02 1 96.5 103 LEU A N 1
ATOM 844 C CA . LEU A 1 103 ? 1.712 -5.191 -7.148 1 96.5 103 LEU A CA 1
ATOM 845 C C . LEU A 1 103 ? 2.336 -6.367 -6.406 1 96.5 103 LEU A C 1
ATOM 847 O O . LEU A 1 103 ? 1.792 -6.836 -5.402 1 96.5 103 LEU A O 1
ATOM 851 N N . ILE A 1 104 ? 3.402 -6.84 -6.934 1 97.25 104 ILE A N 1
ATOM 852 C CA . ILE A 1 104 ? 4.223 -7.828 -6.238 1 97.25 104 ILE A CA 1
ATOM 853 C C . ILE A 1 104 ? 5.688 -7.402 -6.285 1 97.25 104 ILE A C 1
ATOM 855 O O . ILE A 1 104 ? 6.121 -6.742 -7.23 1 97.25 104 ILE A O 1
ATOM 859 N N . ARG A 1 105 ? 6.363 -7.707 -5.254 1 96.44 105 ARG A N 1
ATOM 860 C CA . ARG A 1 105 ? 7.789 -7.406 -5.254 1 96.44 105 ARG A CA 1
ATOM 861 C C . ARG A 1 105 ? 8.516 -8.203 -6.332 1 96.44 105 ARG A C 1
ATOM 863 O O . ARG A 1 105 ? 8.32 -9.414 -6.449 1 96.44 105 ARG A O 1
ATOM 870 N N . ARG A 1 106 ? 9.344 -7.531 -7.129 1 97.25 106 ARG A N 1
ATOM 871 C CA . ARG A 1 106 ? 10.172 -8.227 -8.109 1 97.25 106 ARG A CA 1
ATOM 872 C C . ARG A 1 106 ? 11.18 -9.141 -7.418 1 97.25 106 ARG A C 1
ATOM 874 O O . ARG A 1 106 ? 11.344 -10.297 -7.805 1 97.25 106 ARG A O 1
ATOM 881 N N . ARG A 1 107 ? 11.875 -8.555 -6.461 1 96.81 107 ARG A N 1
ATOM 882 C CA . ARG A 1 107 ? 12.758 -9.289 -5.562 1 96.81 107 ARG A CA 1
ATOM 883 C C . ARG A 1 107 ? 12.117 -9.484 -4.195 1 96.81 107 ARG A C 1
ATOM 885 O O . ARG A 1 107 ? 11.734 -8.508 -3.541 1 96.81 107 ARG A O 1
ATOM 892 N N . SER A 1 108 ? 12.047 -10.664 -3.723 1 94.75 108 SER A N 1
ATOM 893 C CA . SER A 1 108 ? 11.25 -10.992 -2.543 1 94.75 108 SER A CA 1
ATOM 894 C C . SER A 1 108 ? 11.906 -10.461 -1.271 1 94.75 108 SER A C 1
ATOM 896 O O . SER A 1 108 ? 11.25 -10.328 -0.237 1 94.75 108 SER A O 1
ATOM 898 N N . ASP A 1 109 ? 13.141 -10.172 -1.29 1 90.94 109 ASP A N 1
ATOM 899 C CA . ASP A 1 109 ? 13.859 -9.844 -0.058 1 90.94 109 ASP A CA 1
ATOM 900 C C . ASP A 1 109 ? 14.008 -8.336 0.104 1 90.94 109 ASP A C 1
ATOM 902 O O . ASP A 1 109 ? 14.75 -7.871 0.979 1 90.94 109 ASP A O 1
ATOM 906 N N . GLU A 1 110 ? 13.359 -7.516 -0.778 1 90.31 110 GLU A N 1
ATOM 907 C CA . GLU A 1 110 ? 13.406 -6.059 -0.689 1 90.31 110 GLU A CA 1
ATOM 908 C C . GLU A 1 110 ? 12.008 -5.461 -0.637 1 90.31 110 GLU A C 1
ATOM 910 O O . GLU A 1 110 ? 11.047 -6.074 -1.113 1 90.31 110 GLU A O 1
ATOM 915 N N . LEU A 1 111 ? 11.914 -4.316 -0.155 1 88.06 111 LEU A N 1
ATOM 916 C CA . LEU A 1 111 ? 10.633 -3.619 -0.047 1 88.06 111 LEU A CA 1
ATOM 917 C C . LEU A 1 111 ? 10.18 -3.104 -1.409 1 88.06 111 LEU A C 1
ATOM 919 O O . LEU A 1 111 ? 10.961 -3.08 -2.361 1 88.06 111 LEU A O 1
ATOM 923 N N . TYR A 1 112 ? 8.93 -2.762 -1.5 1 93.19 112 TYR A N 1
ATOM 924 C CA . TYR A 1 112 ? 8.367 -2.186 -2.717 1 93.19 112 TYR A CA 1
ATOM 925 C C . TYR A 1 112 ? 9.07 -0.883 -3.078 1 93.19 112 TYR A C 1
ATOM 927 O O . TYR A 1 112 ? 9.391 -0.076 -2.201 1 93.19 112 TYR A O 1
ATOM 935 N N . SER A 1 113 ? 9.367 -0.7 -4.316 1 92.88 113 SER A N 1
ATOM 936 C CA . SER A 1 113 ? 9.898 0.51 -4.934 1 92.88 113 SER A CA 1
ATOM 937 C C . SER A 1 113 ? 9.578 0.556 -6.426 1 92.88 113 SER A C 1
ATOM 939 O O . SER A 1 113 ? 9.016 -0.392 -6.973 1 92.88 113 SER A O 1
ATOM 941 N N . GLU A 1 114 ? 9.891 1.632 -7.043 1 90.06 114 GLU A N 1
ATOM 942 C CA . GLU A 1 114 ? 9.68 1.722 -8.484 1 90.06 114 GLU A CA 1
ATOM 943 C C . GLU A 1 114 ? 10.422 0.607 -9.219 1 90.06 114 GLU A C 1
ATOM 945 O O . GLU A 1 114 ? 9.914 0.065 -10.203 1 90.06 114 GLU A O 1
ATOM 950 N N . GLU A 1 115 ? 11.625 0.257 -8.664 1 93.5 115 GLU A N 1
ATOM 951 C CA . GLU A 1 115 ? 12.461 -0.741 -9.328 1 93.5 115 GLU A CA 1
ATOM 952 C C . GLU A 1 115 ? 12.094 -2.152 -8.875 1 93.5 115 GLU A C 1
ATOM 954 O O . GLU A 1 115 ? 12.469 -3.133 -9.523 1 93.5 115 GLU A O 1
ATOM 959 N N . ASN A 1 116 ? 11.367 -2.213 -7.77 1 96.12 116 ASN A N 1
ATOM 960 C CA . ASN A 1 116 ? 11.078 -3.523 -7.199 1 96.12 116 ASN A CA 1
ATOM 961 C C . ASN A 1 116 ? 9.57 -3.76 -7.086 1 96.12 116 ASN A C 1
ATOM 963 O O . ASN A 1 116 ? 9.086 -4.148 -6.023 1 96.12 116 ASN A O 1
ATOM 967 N N . SER A 1 117 ? 8.859 -3.502 -8.117 1 96 117 SER A N 1
ATOM 968 C CA . SER A 1 117 ? 7.422 -3.73 -8.188 1 96 117 SER A CA 1
ATOM 969 C C . SER A 1 117 ? 7.008 -4.203 -9.578 1 96 117 SER A C 1
ATOM 971 O O . SER A 1 117 ? 7.422 -3.627 -10.586 1 96 117 SER A O 1
ATOM 973 N N . VAL A 1 118 ? 6.258 -5.234 -9.633 1 95.56 118 VAL A N 1
ATOM 974 C CA . VAL A 1 118 ? 5.707 -5.766 -10.883 1 95.56 118 VAL A CA 1
ATOM 975 C C . VAL A 1 118 ? 4.184 -5.797 -10.797 1 95.56 118 VAL A C 1
ATOM 977 O O . VAL A 1 118 ? 3.619 -6.184 -9.773 1 95.56 118 VAL A O 1
ATOM 980 N N . LEU A 1 119 ? 3.572 -5.344 -11.875 1 94.62 119 LEU A N 1
ATOM 981 C CA . LEU A 1 119 ? 2.117 -5.426 -11.945 1 94.62 119 LEU A CA 1
ATOM 982 C C . LEU A 1 119 ? 1.669 -6.855 -12.227 1 94.62 119 LEU A C 1
ATOM 984 O O . LEU A 1 119 ? 2.135 -7.48 -13.18 1 94.62 119 LEU A O 1
ATOM 988 N N . VAL A 1 120 ? 0.781 -7.367 -11.398 1 95.75 120 VAL A N 1
ATOM 989 C CA . VAL A 1 120 ? 0.248 -8.719 -11.578 1 95.75 120 VAL A CA 1
ATOM 990 C C . VAL A 1 120 ? -1.24 -8.734 -11.234 1 95.75 120 VAL A C 1
ATOM 992 O O . VAL A 1 120 ? -1.763 -7.773 -10.664 1 95.75 120 VAL A O 1
ATOM 995 N N . THR A 1 121 ? -1.897 -9.781 -11.578 1 95.56 121 THR A N 1
ATOM 996 C CA . THR A 1 121 ? -3.27 -10 -11.141 1 95.56 121 THR A CA 1
ATOM 997 C C . THR A 1 121 ? -3.297 -10.664 -9.766 1 95.56 121 THR A C 1
ATOM 999 O O . THR A 1 121 ? -2.27 -11.141 -9.281 1 95.56 121 THR A O 1
ATOM 1002 N N . ARG A 1 122 ? -4.48 -10.773 -9.141 1 96 122 ARG A N 1
ATOM 1003 C CA . ARG A 1 122 ? -4.621 -11.359 -7.812 1 96 122 ARG A CA 1
ATOM 1004 C C . ARG A 1 122 ? -4.207 -12.828 -7.82 1 96 122 ARG A C 1
ATOM 1006 O O . ARG A 1 122 ? -3.502 -13.289 -6.918 1 96 122 ARG A O 1
ATOM 1013 N N . VAL A 1 123 ? -4.566 -13.539 -8.812 1 97.38 123 VAL A N 1
ATOM 1014 C CA . VAL A 1 123 ? -4.266 -14.969 -8.859 1 97.38 123 VAL A CA 1
ATOM 1015 C C . VAL A 1 123 ? -2.762 -15.172 -9.031 1 97.38 123 VAL A C 1
ATOM 1017 O O . VAL A 1 123 ? -2.184 -16.094 -8.438 1 97.38 123 VAL A O 1
ATOM 1020 N N . GLN A 1 124 ? -2.158 -14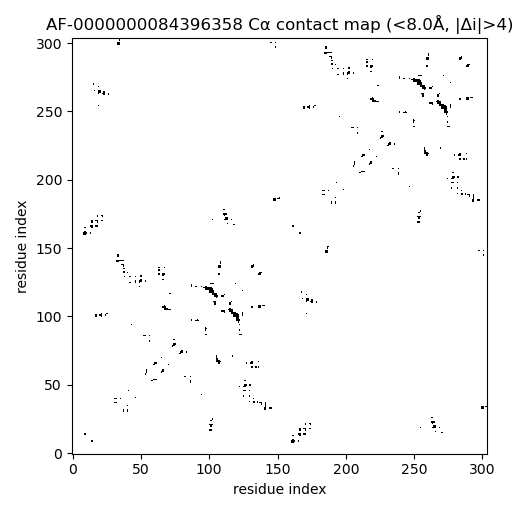.352 -9.859 1 97.56 124 GLN A N 1
ATOM 1021 C CA . GLN A 1 124 ? -0.707 -14.406 -9.992 1 97.56 124 GLN A CA 1
ATOM 1022 C C . GLN A 1 124 ? -0.025 -14.141 -8.656 1 97.56 124 GLN A C 1
ATOM 1024 O O . GLN A 1 124 ? 0.902 -14.859 -8.273 1 97.56 124 GLN A O 1
ATOM 1029 N N . PHE A 1 125 ? -0.531 -13.117 -7.992 1 97.81 125 PHE A N 1
ATOM 1030 C CA . PHE A 1 125 ? 0.002 -12.742 -6.684 1 97.81 125 PHE A CA 1
ATOM 1031 C C . PHE A 1 125 ? -0.07 -13.922 -5.719 1 97.81 125 PHE A C 1
ATOM 1033 O O . PHE A 1 125 ? 0.933 -14.289 -5.102 1 97.81 125 PHE A O 1
ATOM 1040 N N . TYR A 1 126 ? -1.186 -14.477 -5.625 1 97.75 126 TYR A N 1
ATOM 1041 C CA . TYR A 1 126 ? -1.369 -15.594 -4.707 1 97.75 126 TYR A CA 1
ATOM 1042 C C . TYR A 1 126 ? -0.433 -16.75 -5.051 1 97.75 126 TYR A C 1
ATOM 1044 O O . TYR A 1 126 ? 0.279 -17.266 -4.184 1 97.75 126 TYR A O 1
ATOM 1052 N N . ALA A 1 127 ? -0.408 -17.125 -6.27 1 98.19 127 ALA A N 1
ATOM 1053 C CA . ALA A 1 127 ? 0.384 -18.281 -6.68 1 98.19 127 ALA A CA 1
ATOM 1054 C C . ALA A 1 127 ? 1.866 -18.062 -6.387 1 98.19 127 ALA A C 1
ATOM 1056 O O . ALA A 1 127 ? 2.531 -18.938 -5.824 1 98.19 127 ALA A O 1
ATOM 1057 N N . ILE A 1 128 ? 2.34 -16.891 -6.734 1 98.25 128 ILE A N 1
ATOM 1058 C CA . ILE A 1 128 ? 3.756 -16.578 -6.566 1 98.25 128 ILE A CA 1
ATOM 1059 C C . ILE A 1 128 ? 4.09 -16.484 -5.078 1 98.25 128 ILE A C 1
ATOM 1061 O O . ILE A 1 128 ? 5.09 -17.031 -4.621 1 98.25 128 ILE A O 1
ATOM 1065 N N . GLU A 1 129 ? 3.266 -15.82 -4.289 1 97.69 129 GLU A N 1
ATOM 1066 C CA . GLU A 1 129 ? 3.531 -15.648 -2.863 1 97.69 129 GLU A CA 1
ATOM 1067 C C . GLU A 1 129 ? 3.412 -16.969 -2.113 1 97.69 129 GLU A C 1
ATOM 1069 O O . GLU A 1 129 ? 4.156 -17.219 -1.16 1 97.69 129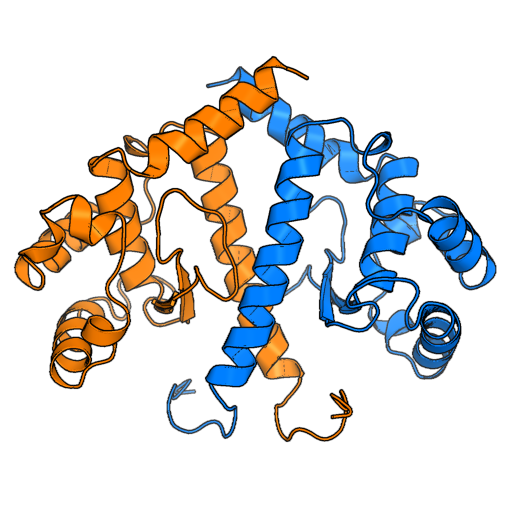 GLU A O 1
ATOM 1074 N N . ILE A 1 130 ? 2.457 -17.766 -2.525 1 97.88 130 ILE A N 1
ATOM 1075 C CA . ILE A 1 130 ? 2.365 -19.109 -1.945 1 97.88 130 ILE A CA 1
ATOM 1076 C C . ILE A 1 130 ? 3.678 -19.859 -2.164 1 97.88 130 ILE A C 1
ATOM 1078 O O . ILE A 1 130 ? 4.23 -20.438 -1.229 1 97.88 130 ILE A O 1
ATOM 1082 N N . ALA A 1 131 ? 4.195 -19.828 -3.363 1 98.25 131 ALA A N 1
ATOM 1083 C CA . ALA A 1 131 ? 5.449 -20.5 -3.691 1 98.25 131 ALA A CA 1
ATOM 1084 C C . ALA A 1 131 ? 6.609 -19.922 -2.883 1 98.25 131 ALA A C 1
ATOM 1086 O O . ALA A 1 131 ? 7.445 -20.656 -2.365 1 98.25 131 ALA A O 1
ATOM 1087 N N . ARG A 1 132 ? 6.641 -18.594 -2.779 1 97.94 132 ARG A N 1
ATOM 1088 C CA . ARG A 1 132 ? 7.691 -17.938 -2.012 1 97.94 132 ARG A CA 1
ATOM 1089 C C . ARG A 1 132 ? 7.617 -18.328 -0.539 1 97.94 132 ARG A C 1
ATOM 1091 O O . ARG A 1 132 ? 8.648 -18.547 0.102 1 97.94 132 ARG A O 1
ATOM 1098 N N . ASN A 1 133 ? 6.426 -18.375 -0.044 1 97.06 133 ASN A N 1
ATOM 1099 C CA . ASN A 1 133 ? 6.227 -18.766 1.346 1 97.06 133 ASN A CA 1
ATOM 1100 C C . ASN A 1 133 ? 6.688 -20.203 1.59 1 97.06 133 ASN A C 1
ATOM 1102 O O . ASN A 1 133 ? 7.391 -20.469 2.564 1 97.06 133 ASN A O 1
ATOM 1106 N N . LYS A 1 134 ? 6.332 -21.078 0.733 1 96.75 134 LYS A N 1
ATOM 1107 C CA . LYS A 1 134 ? 6.711 -22.484 0.856 1 96.75 134 LYS A CA 1
ATOM 1108 C C . LYS A 1 134 ? 8.227 -22.656 0.752 1 96.75 134 LYS A C 1
ATOM 1110 O O . LYS A 1 134 ? 8.805 -23.516 1.423 1 96.75 134 LYS A O 1
ATOM 1115 N N . ALA A 1 135 ? 8.875 -21.828 -0.021 1 96.94 135 ALA A N 1
ATOM 1116 C CA . ALA A 1 135 ? 10.312 -21.922 -0.264 1 96.94 135 ALA A CA 1
ATOM 1117 C C . ALA A 1 135 ? 11.102 -21.203 0.819 1 96.94 135 ALA A C 1
ATOM 1119 O O . ALA A 1 135 ? 12.336 -21.219 0.816 1 96.94 135 ALA A O 1
ATOM 1120 N N . GLY A 1 136 ? 10.375 -20.438 1.686 1 96.44 136 GLY A N 1
ATOM 1121 C CA . GLY A 1 136 ? 11.031 -19.734 2.775 1 96.44 136 GLY A CA 1
ATOM 1122 C C . GLY A 1 136 ? 11.602 -18.391 2.359 1 96.44 136 GLY A C 1
ATOM 1123 O O . GLY A 1 136 ? 12.391 -17.797 3.09 1 96.44 136 GLY A O 1
ATOM 1124 N N . LEU A 1 137 ? 11.188 -17.938 1.262 1 96.62 137 LEU A N 1
ATOM 1125 C CA . LEU A 1 137 ? 11.781 -16.734 0.702 1 96.62 137 LEU A CA 1
ATOM 1126 C C . LEU A 1 137 ? 11.211 -15.492 1.379 1 96.62 137 LEU A C 1
ATOM 1128 O O . LEU A 1 137 ? 11.781 -14.398 1.263 1 96.62 137 LEU A O 1
ATOM 1132 N N . ASN A 1 138 ? 10.086 -15.602 2.043 1 95.31 138 ASN A N 1
ATOM 1133 C CA . ASN A 1 138 ? 9.484 -14.477 2.746 1 95.31 138 ASN A CA 1
ATOM 1134 C C . ASN A 1 138 ? 9.797 -14.516 4.242 1 95.31 138 ASN A C 1
ATOM 1136 O O . ASN A 1 138 ? 9.305 -13.688 5.004 1 95.31 138 ASN A O 1
ATOM 1140 N N . ASP A 1 139 ? 10.656 -15.453 4.66 1 93.81 139 ASP A N 1
ATOM 1141 C CA . ASP A 1 139 ? 10.961 -15.609 6.082 1 93.81 139 ASP A CA 1
ATOM 1142 C C . ASP A 1 139 ? 11.6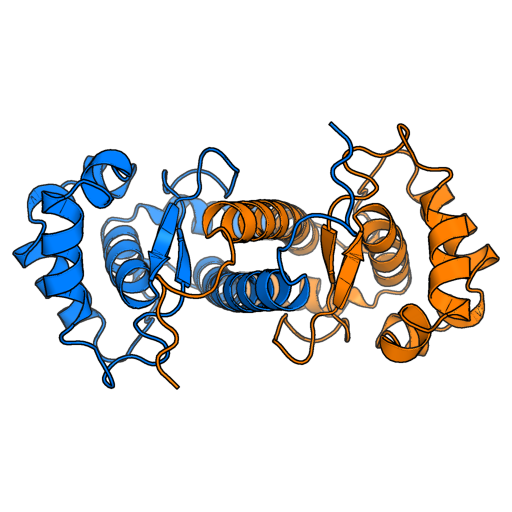95 -14.383 6.621 1 93.81 139 ASP A C 1
ATOM 1144 O O . ASP A 1 139 ? 11.508 -14.008 7.781 1 93.81 139 ASP A O 1
ATOM 1148 N N . LYS A 1 140 ? 12.5 -13.883 5.777 1 90.5 140 LYS A N 1
ATOM 1149 C CA . LYS A 1 140 ? 13.242 -12.695 6.195 1 90.5 140 LYS A CA 1
ATOM 1150 C C . LYS A 1 140 ? 12.305 -11.57 6.613 1 90.5 140 LYS A C 1
ATOM 1152 O O . LYS A 1 140 ? 12.523 -10.914 7.633 1 90.5 140 LYS A O 1
ATOM 1157 N N . VAL A 1 141 ? 11.297 -11.344 5.797 1 84.81 141 VAL A N 1
ATOM 1158 C CA . VAL A 1 141 ? 10.312 -10.297 6.074 1 84.81 141 VAL A CA 1
ATOM 1159 C C . VAL A 1 141 ? 9.617 -10.578 7.402 1 84.81 141 VAL A C 1
ATOM 1161 O O . VAL A 1 141 ? 9.477 -9.688 8.242 1 84.81 141 VAL A O 1
ATOM 1164 N N . TYR A 1 142 ? 9.281 -11.781 7.562 1 86.19 142 TYR A N 1
ATOM 1165 C CA . TYR A 1 142 ? 8.648 -12.211 8.805 1 86.19 142 TYR A CA 1
ATOM 1166 C C . TYR A 1 142 ? 9.586 -12.016 9.992 1 86.19 142 TYR A C 1
ATOM 1168 O O . TYR A 1 142 ? 9.188 -11.445 11.008 1 86.19 142 TYR A O 1
ATOM 1176 N N . ASN A 1 143 ? 10.781 -12.461 9.875 1 87.75 143 ASN A N 1
ATOM 1177 C CA . ASN A 1 143 ? 11.758 -12.383 10.953 1 87.75 143 ASN A CA 1
ATOM 1178 C C . ASN A 1 143 ? 12.078 -10.938 11.32 1 87.75 143 ASN A C 1
ATOM 1180 O O . ASN A 1 143 ? 12.242 -10.609 12.5 1 87.75 143 ASN A O 1
ATOM 1184 N N . GLU A 1 144 ? 12.172 -10.148 10.352 1 82.69 144 GLU A N 1
ATOM 1185 C CA . GLU A 1 144 ? 12.422 -8.734 10.602 1 82.69 144 GLU A CA 1
ATOM 1186 C C . GLU A 1 144 ? 11.258 -8.102 11.367 1 82.69 144 GLU A C 1
ATOM 1188 O O . GLU A 1 144 ? 11.469 -7.273 12.258 1 82.69 144 GLU A O 1
ATOM 1193 N N . ALA A 1 145 ? 10.117 -8.453 10.945 1 76.44 145 ALA A N 1
ATOM 1194 C CA . ALA A 1 145 ? 8.938 -7.961 11.648 1 76.44 145 ALA A CA 1
ATOM 1195 C C . ALA A 1 145 ? 8.938 -8.422 13.102 1 76.44 145 ALA A C 1
ATOM 1197 O O . ALA A 1 145 ? 8.586 -7.652 14 1 76.44 145 ALA A O 1
ATOM 1198 N N . GLN A 1 146 ? 9.453 -9.617 13.32 1 77.88 146 GLN A N 1
ATOM 1199 C CA . GLN A 1 146 ? 9.523 -10.164 14.672 1 77.88 146 GLN A CA 1
ATOM 1200 C C . GLN A 1 146 ? 10.609 -9.461 15.492 1 77.88 146 GLN A C 1
ATOM 1202 O O . GLN A 1 146 ? 10.422 -9.195 16.672 1 77.88 146 GLN A O 1
ATOM 1207 N N . ALA A 1 147 ? 11.695 -9.266 14.836 1 77.06 147 ALA A N 1
ATOM 1208 C CA . ALA A 1 147 ? 12.805 -8.609 15.516 1 77.06 147 ALA A CA 1
ATOM 1209 C C . ALA A 1 147 ? 12.422 -7.199 15.961 1 77.06 147 ALA A C 1
ATOM 1211 O O . ALA A 1 147 ? 12.812 -6.754 17.047 1 77.06 147 ALA A O 1
ATOM 1212 N N . ALA A 1 148 ? 11.773 -6.504 15.133 1 67.38 148 ALA A N 1
ATOM 1213 C CA . ALA A 1 148 ? 11.336 -5.148 15.461 1 67.38 148 ALA A CA 1
ATOM 1214 C C . ALA A 1 148 ? 10.398 -5.156 16.672 1 67.38 148 ALA A C 1
ATOM 1216 O O . ALA A 1 148 ? 10.391 -4.207 17.453 1 67.38 148 ALA A O 1
ATOM 1217 N N . LYS A 1 149 ? 9.773 -6.188 16.828 1 63.25 149 LYS A N 1
ATOM 1218 C CA . LYS A 1 149 ? 8.859 -6.375 17.953 1 63.25 149 LYS A CA 1
ATOM 1219 C C . LYS A 1 149 ? 9.617 -6.59 19.25 1 63.25 149 LYS A C 1
ATOM 1221 O O . LYS A 1 149 ? 9.188 -6.137 20.312 1 63.25 149 LYS A O 1
ATOM 1226 N N . ASN A 1 150 ? 10.648 -7.23 19.125 1 63.25 150 ASN A N 1
ATOM 1227 C CA . ASN A 1 150 ? 11.422 -7.578 20.312 1 63.25 150 ASN A CA 1
ATOM 1228 C C . ASN A 1 150 ? 12.258 -6.398 20.797 1 63.25 150 ASN A C 1
ATOM 1230 O O . ASN A 1 150 ? 12.617 -6.332 21.984 1 63.25 150 ASN A O 1
ATOM 1234 N N . LYS A 1 151 ? 12.57 -5.523 19.969 1 58.62 151 LYS A N 1
ATOM 1235 C CA . LYS A 1 151 ? 13.352 -4.363 20.375 1 58.62 151 LYS A CA 1
ATOM 1236 C C . LYS A 1 151 ? 12.453 -3.271 20.953 1 58.62 151 LYS A C 1
ATOM 1238 O O . LYS A 1 151 ? 12.914 -2.426 21.719 1 58.62 151 LYS A O 1
ATOM 1243 N N . ALA A 1 152 ? 11.266 -3.316 20.766 1 49.56 152 ALA A N 1
ATOM 1244 C CA . ALA A 1 152 ? 10.375 -2.281 21.281 1 49.56 152 ALA A CA 1
ATOM 1245 C C . ALA A 1 152 ? 9.891 -2.633 22.688 1 49.56 152 ALA A C 1
ATOM 1247 O O . ALA A 1 152 ? 9.75 -3.811 23.031 1 49.56 152 ALA A O 1
ATOM 1248 N N . MET B 1 1 ? -20.062 -5.344 -16.781 1 22.66 1 MET B N 1
ATOM 1249 C CA . MET B 1 1 ? -19.234 -4.332 -17.422 1 22.66 1 MET B CA 1
ATOM 1250 C C . MET B 1 1 ? -17.766 -4.738 -17.391 1 22.66 1 MET B C 1
ATOM 1252 O O . MET B 1 1 ? -17.25 -5.145 -16.344 1 22.66 1 MET B O 1
ATOM 1256 N N . ASP B 1 2 ? -17.188 -5.277 -18.531 1 26.16 2 ASP B N 1
ATOM 1257 C CA . ASP B 1 2 ? -15.922 -5.891 -18.922 1 26.16 2 ASP B CA 1
ATOM 1258 C C . ASP B 1 2 ? -14.742 -5.02 -18.484 1 26.16 2 ASP B C 1
ATOM 1260 O O . ASP B 1 2 ? -14.617 -3.873 -18.922 1 26.16 2 ASP B O 1
ATOM 1264 N N . PHE B 1 3 ? -14.422 -4.852 -17.312 1 32.03 3 PHE B N 1
ATOM 1265 C CA . PHE B 1 3 ? -13.227 -4.082 -17 1 32.03 3 PHE B CA 1
ATOM 1266 C C . PHE B 1 3 ? -12.07 -4.488 -17.906 1 32.03 3 PHE B C 1
ATOM 1268 O O . PHE B 1 3 ? -11.578 -5.617 -17.828 1 32.03 3 PHE B O 1
ATOM 1275 N N . ASP B 1 4 ? -12.125 -4.188 -19.25 1 35.41 4 ASP B N 1
ATOM 1276 C CA . ASP B 1 4 ? -11.133 -4.43 -20.281 1 35.41 4 ASP B CA 1
ATOM 1277 C C . ASP B 1 4 ? -9.789 -3.803 -19.922 1 35.41 4 ASP B C 1
ATOM 1279 O O . ASP B 1 4 ? -9.688 -2.586 -19.75 1 35.41 4 ASP B O 1
ATOM 1283 N N . ALA B 1 5 ? -8.914 -4.383 -19.297 1 37.88 5 ALA B N 1
ATOM 1284 C CA . ALA B 1 5 ? -7.523 -4 -19.078 1 37.88 5 ALA B CA 1
ATOM 1285 C C . ALA B 1 5 ? -7.031 -3.084 -20.203 1 37.88 5 ALA B C 1
ATOM 1287 O O . ALA B 1 5 ? -6.223 -2.184 -19.969 1 37.88 5 ALA B O 1
ATOM 1288 N N . GLU B 1 6 ? -7.461 -3.365 -21.531 1 36.53 6 GLU B N 1
ATOM 1289 C CA . GLU B 1 6 ? -7.078 -2.74 -22.781 1 36.53 6 GLU B CA 1
ATOM 1290 C C . GLU B 1 6 ? -7.711 -1.36 -22.938 1 36.53 6 GLU B C 1
ATOM 1292 O O . GLU B 1 6 ? -7.199 -0.509 -23.656 1 36.53 6 GLU B O 1
ATOM 1297 N N . THR B 1 7 ? -9.086 -1.212 -22.875 1 38.22 7 THR B N 1
ATOM 1298 C CA . THR B 1 7 ? -9.75 -0.086 -23.531 1 38.22 7 THR B CA 1
ATOM 1299 C C . THR B 1 7 ? -9.539 1.197 -22.719 1 38.22 7 THR B C 1
ATOM 1301 O O . THR B 1 7 ? -9.969 2.273 -23.156 1 38.22 7 THR B O 1
ATOM 1304 N N . ALA B 1 8 ? -9.766 1.165 -21.344 1 38.19 8 ALA B N 1
ATOM 1305 C CA . ALA B 1 8 ? -9.922 2.521 -20.812 1 38.19 8 ALA B CA 1
ATOM 1306 C C . ALA B 1 8 ? -8.68 3.363 -21.094 1 38.19 8 ALA B C 1
ATOM 1308 O O . ALA B 1 8 ? -7.555 2.865 -21.016 1 38.19 8 ALA B O 1
ATOM 1309 N N . GLY B 1 9 ? -8.664 4.289 -21.781 1 42.62 9 GLY B N 1
ATOM 1310 C CA . GLY B 1 9 ? -7.742 5.371 -22.078 1 42.62 9 GLY B CA 1
ATOM 1311 C C . GLY B 1 9 ? -6.715 5.602 -20.984 1 42.62 9 GLY B C 1
ATOM 1312 O O . GLY B 1 9 ? -6.004 6.605 -21 1 42.62 9 GLY B O 1
ATOM 1313 N N . ASN B 1 10 ? -6.906 4.957 -19.812 1 51.03 10 ASN B N 1
ATOM 1314 C CA . ASN B 1 10 ? -6.008 5.188 -18.688 1 51.03 10 ASN B CA 1
ATOM 1315 C C . ASN B 1 10 ? -4.691 4.434 -18.859 1 51.03 10 ASN B C 1
ATOM 1317 O O . ASN B 1 10 ? -4.668 3.326 -19.391 1 51.03 10 ASN B O 1
ATOM 1321 N N . ASN B 1 11 ? -3.637 5.191 -19.219 1 60.12 11 ASN B N 1
ATOM 1322 C CA . ASN B 1 11 ? -2.281 4.676 -19.375 1 60.12 11 ASN B CA 1
ATOM 1323 C C . ASN B 1 11 ? -1.881 3.785 -18.203 1 60.12 11 ASN B C 1
ATOM 1325 O O . ASN B 1 11 ? -1.667 4.273 -17.094 1 60.12 11 ASN B O 1
ATOM 1329 N N . PRO B 1 12 ? -2.139 2.465 -18.297 1 68.44 12 PRO B N 1
ATOM 1330 C CA . PRO B 1 12 ? -1.805 1.484 -17.266 1 68.44 12 PRO B CA 1
ATOM 1331 C C . PRO B 1 12 ? -0.479 1.788 -16.562 1 68.44 12 PRO B C 1
ATOM 1333 O O . PRO B 1 12 ? -0.33 1.527 -15.367 1 68.44 12 PRO B O 1
ATOM 1336 N N . GLU B 1 13 ? 0.35 2.436 -17.281 1 75.19 13 GLU B N 1
ATOM 1337 C CA . GLU B 1 13 ? 1.658 2.729 -16.703 1 75.19 13 GLU B CA 1
ATOM 1338 C C . GLU B 1 13 ? 1.562 3.828 -15.641 1 75.19 13 GLU B C 1
ATOM 1340 O O . GLU B 1 13 ? 2.238 3.768 -14.609 1 75.19 13 GLU B O 1
ATOM 1345 N N . ILE B 1 14 ? 0.72 4.766 -15.93 1 74.25 14 ILE B N 1
ATOM 1346 C CA . ILE B 1 14 ? 0.571 5.871 -14.992 1 74.25 14 ILE B CA 1
ATOM 1347 C C . ILE B 1 14 ? -0.113 5.379 -13.719 1 74.25 14 ILE B C 1
ATOM 1349 O O . ILE B 1 14 ? 0.325 5.695 -12.609 1 74.25 14 ILE B O 1
ATOM 1353 N N . GLU B 1 15 ? -1.145 4.594 -13.938 1 77.31 15 GLU B N 1
ATOM 1354 C CA . GLU B 1 15 ? -1.844 4.012 -12.797 1 77.31 15 GLU B CA 1
ATOM 1355 C C . GLU B 1 15 ? -0.898 3.178 -11.938 1 77.31 15 GLU B C 1
ATOM 1357 O O . GLU B 1 15 ? -0.911 3.281 -10.711 1 77.31 15 GLU B O 1
ATOM 1362 N N . MET B 1 16 ? -0.05 2.564 -12.562 1 85.31 16 MET B N 1
ATOM 1363 C CA . MET B 1 16 ? 0.909 1.717 -11.859 1 85.31 16 MET B CA 1
ATOM 1364 C C . MET B 1 16 ? 1.92 2.561 -11.094 1 85.31 16 MET B C 1
ATOM 1366 O O . MET B 1 16 ? 2.238 2.258 -9.938 1 85.31 16 MET B O 1
ATOM 1370 N N . GLN B 1 17 ? 2.35 3.621 -11.688 1 86.75 17 GLN B N 1
ATOM 1371 C CA . GLN B 1 17 ? 3.355 4.449 -11.023 1 86.75 17 GLN B CA 1
ATOM 1372 C C . GLN B 1 17 ? 2.799 5.074 -9.75 1 86.75 17 GLN B C 1
ATOM 1374 O O . GLN B 1 17 ? 3.484 5.121 -8.719 1 86.75 17 GLN B O 1
ATOM 1379 N N . PHE B 1 18 ? 1.569 5.535 -9.836 1 89.88 18 PHE B N 1
ATOM 1380 C CA . PHE B 1 18 ? 0.937 6.09 -8.641 1 89.88 18 PHE B CA 1
ATOM 1381 C C . PHE B 1 18 ? 0.793 5.023 -7.562 1 89.88 18 PHE B C 1
ATOM 1383 O O . PHE B 1 18 ? 1.093 5.273 -6.395 1 89.88 18 PHE B O 1
ATOM 1390 N N . ALA B 1 19 ? 0.357 3.898 -7.953 1 93.62 19 ALA B N 1
ATOM 1391 C CA . ALA B 1 19 ? 0.175 2.803 -7.004 1 93.62 19 ALA B CA 1
ATOM 1392 C C . ALA B 1 19 ? 1.5 2.414 -6.355 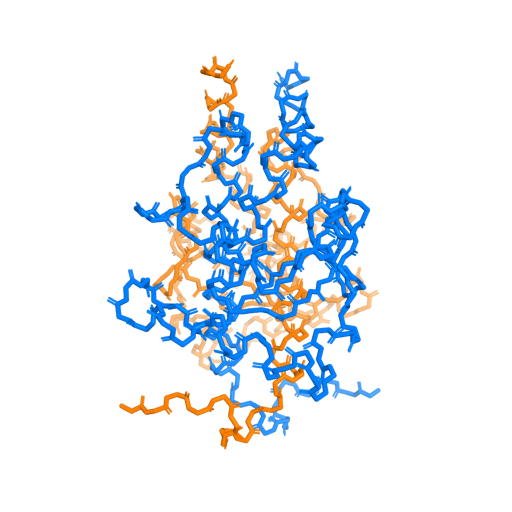1 93.62 19 ALA B C 1
ATOM 1394 O O . ALA B 1 19 ? 1.573 2.238 -5.137 1 93.62 19 ALA B O 1
ATOM 1395 N N . VAL B 1 20 ? 2.498 2.299 -7.074 1 93.94 20 VAL B N 1
ATOM 1396 C CA . VAL B 1 20 ? 3.811 1.904 -6.574 1 93.94 20 VAL B CA 1
ATOM 1397 C C . VAL B 1 20 ? 4.309 2.934 -5.562 1 93.94 20 VAL B C 1
ATOM 1399 O O . VAL B 1 20 ? 4.75 2.576 -4.469 1 93.94 20 VAL B O 1
ATOM 1402 N N . LYS B 1 21 ? 4.219 4.18 -5.918 1 93.12 21 LYS B N 1
ATOM 1403 C CA . LYS B 1 21 ? 4.676 5.238 -5.023 1 93.12 21 LYS B CA 1
ATOM 1404 C C . LYS B 1 21 ? 3.855 5.266 -3.74 1 93.12 21 LYS B C 1
ATOM 1406 O O . LYS B 1 21 ? 4.391 5.52 -2.658 1 93.12 21 LYS B O 1
ATOM 1411 N N . THR B 1 22 ? 2.604 5.062 -3.904 1 95.88 22 THR B N 1
ATOM 1412 C CA . THR B 1 22 ? 1.723 5.02 -2.744 1 95.88 22 THR B CA 1
ATOM 1413 C C . THR B 1 22 ? 2.084 3.852 -1.833 1 95.88 22 THR B C 1
ATOM 1415 O O . THR B 1 22 ? 2.25 4.027 -0.624 1 95.88 22 THR B O 1
ATOM 1418 N N . VAL B 1 23 ? 2.25 2.734 -2.385 1 95.62 23 VAL B N 1
ATOM 1419 C CA . VAL B 1 23 ? 2.6 1.539 -1.625 1 95.62 23 VAL B CA 1
ATOM 1420 C C . VAL B 1 23 ? 3.951 1.738 -0.941 1 95.62 23 VAL B C 1
ATOM 1422 O O . VAL B 1 23 ? 4.105 1.433 0.244 1 95.62 23 VAL B O 1
ATOM 1425 N N . GLU B 1 24 ? 4.879 2.193 -1.673 1 93.75 24 GLU B N 1
ATOM 1426 C CA . GLU B 1 24 ? 6.199 2.465 -1.109 1 93.75 24 GLU B CA 1
ATOM 1427 C C . GLU B 1 24 ? 6.105 3.402 0.091 1 93.75 24 GLU B C 1
ATOM 1429 O O . GLU B 1 24 ? 6.727 3.156 1.127 1 93.75 24 GLU B O 1
ATOM 1434 N N . HIS B 1 25 ? 5.371 4.418 -0.06 1 94.06 25 HIS B N 1
ATOM 1435 C CA . HIS B 1 25 ? 5.18 5.406 0.996 1 94.06 25 HIS B CA 1
ATOM 1436 C C . HIS B 1 25 ? 4.508 4.785 2.217 1 94.06 25 HIS B C 1
ATOM 1438 O O . HIS B 1 25 ? 4.988 4.938 3.34 1 94.06 25 HIS B O 1
ATOM 1444 N N . LEU B 1 26 ? 3.488 4.07 2.018 1 94.75 26 LEU B N 1
ATOM 1445 C CA . LEU B 1 26 ? 2.697 3.527 3.115 1 94.75 26 LEU B CA 1
ATOM 1446 C C . LEU B 1 26 ? 3.432 2.379 3.797 1 94.75 26 LEU B C 1
ATOM 1448 O O . LEU B 1 26 ? 3.312 2.195 5.012 1 94.75 26 LEU B O 1
ATOM 1452 N N . GLU B 1 27 ? 4.16 1.627 3.043 1 91 27 GLU B N 1
ATOM 1453 C CA . GLU B 1 27 ? 4.973 0.564 3.629 1 91 27 GLU B CA 1
ATOM 1454 C C . GLU B 1 27 ? 6.055 1.135 4.539 1 91 27 GLU B C 1
ATOM 1456 O O . GLU B 1 27 ? 6.355 0.566 5.59 1 91 27 GLU B O 1
ATOM 1461 N N . ALA B 1 28 ? 6.664 2.154 4.125 1 88.75 28 ALA B N 1
ATOM 1462 C CA . ALA B 1 28 ? 7.672 2.809 4.953 1 88.75 28 ALA B CA 1
ATOM 1463 C C . ALA B 1 28 ? 7.066 3.299 6.266 1 88.75 28 ALA B C 1
ATOM 1465 O O . ALA B 1 28 ? 7.664 3.133 7.332 1 88.75 28 ALA B O 1
ATOM 1466 N N . TYR B 1 29 ? 5.938 3.893 6.152 1 90.56 29 TYR B N 1
ATOM 1467 C CA . TYR B 1 29 ? 5.254 4.34 7.363 1 90.56 29 TYR B CA 1
ATOM 1468 C C . TYR B 1 29 ? 4.867 3.152 8.242 1 90.56 29 TYR B C 1
ATOM 1470 O O . TYR B 1 29 ? 5.023 3.197 9.461 1 90.56 29 TYR B O 1
ATOM 1478 N N . GLU B 1 30 ? 4.348 2.145 7.656 1 86.25 30 GLU B N 1
ATOM 1479 C CA . GLU B 1 30 ? 3.953 0.938 8.375 1 86.25 30 GLU B CA 1
ATOM 1480 C C . GLU B 1 30 ? 5.125 0.351 9.156 1 86.25 30 GLU B C 1
ATOM 1482 O O . GLU B 1 30 ? 4.969 -0.076 10.297 1 86.25 30 GLU B O 1
ATOM 1487 N N . LYS B 1 31 ? 6.211 0.326 8.508 1 83.94 31 LYS B N 1
ATOM 1488 C CA . LYS B 1 31 ? 7.406 -0.171 9.188 1 83.94 31 LYS B CA 1
ATOM 1489 C C . LYS B 1 31 ? 7.707 0.641 10.445 1 83.94 31 LYS B C 1
ATOM 1491 O O . LYS B 1 31 ? 8.055 0.078 11.484 1 83.94 31 LYS B O 1
ATOM 1496 N N . LEU B 1 32 ? 7.543 1.926 10.422 1 87.06 32 LEU B N 1
ATOM 1497 C CA . LEU B 1 32 ? 7.824 2.801 11.555 1 87.06 32 LEU B CA 1
ATOM 1498 C C . LEU B 1 32 ? 6.828 2.566 12.688 1 87.06 32 LEU B C 1
ATOM 1500 O O . LEU B 1 32 ? 7.223 2.33 13.828 1 87.06 32 LEU B O 1
ATOM 1504 N N . ILE B 1 33 ? 5.527 2.551 12.344 1 86.19 33 ILE B N 1
ATOM 1505 C CA . ILE B 1 33 ? 4.492 2.502 13.367 1 86.19 33 ILE B CA 1
ATOM 1506 C C . ILE B 1 33 ? 4.453 1.112 14 1 86.19 33 ILE B C 1
ATOM 1508 O O . ILE B 1 33 ? 3.941 0.941 15.109 1 86.19 33 ILE B O 1
ATOM 1512 N N . CYS B 1 34 ? 4.926 0.109 13.305 1 79.94 34 CYS B N 1
ATOM 1513 C CA . CYS B 1 34 ? 5.008 -1.238 13.852 1 79.94 34 CYS B CA 1
ATOM 1514 C C . CYS B 1 34 ? 6.207 -1.372 14.789 1 79.94 34 CYS B C 1
ATOM 1516 O O . CYS B 1 34 ? 6.242 -2.26 15.641 1 79.94 34 CYS B O 1
ATOM 1518 N N . GLY B 1 35 ? 7.215 -0.546 14.711 1 81 35 GLY B N 1
ATOM 1519 C CA . GLY B 1 35 ? 8.477 -0.722 15.414 1 81 35 GLY B CA 1
ATOM 1520 C C . GLY B 1 35 ? 8.617 0.193 16.609 1 81 35 GLY B C 1
ATOM 1521 O O . GLY B 1 35 ? 9.25 -0.173 17.609 1 81 35 GLY B O 1
ATOM 1522 N N . ILE B 1 36 ? 8.094 1.36 16.562 1 87.69 36 ILE B N 1
ATOM 1523 C CA . ILE B 1 36 ? 8.273 2.305 17.656 1 87.69 36 ILE B CA 1
ATOM 1524 C C . ILE B 1 36 ? 6.941 2.994 17.969 1 87.69 36 ILE B C 1
ATOM 1526 O O . ILE B 1 36 ? 6.082 3.111 17.094 1 87.69 36 ILE B O 1
ATOM 1530 N N . PRO B 1 37 ? 6.867 3.447 19.156 1 91.69 37 PRO B N 1
ATOM 1531 C CA . PRO B 1 37 ? 5.645 4.172 19.5 1 91.69 37 PRO B CA 1
ATOM 1532 C C . PRO B 1 37 ? 5.371 5.352 18.562 1 91.69 37 PRO B C 1
ATOM 1534 O O . PRO B 1 37 ? 6.281 6.121 18.25 1 91.69 37 PRO B O 1
ATOM 1537 N N . PRO B 1 38 ? 4.117 5.504 18.141 1 94.88 38 PRO B N 1
ATOM 1538 C CA . PRO B 1 38 ? 3.783 6.512 17.125 1 94.88 38 PRO B CA 1
ATOM 1539 C C . PRO B 1 38 ? 4.238 7.914 17.516 1 94.88 38 PRO B C 1
ATOM 1541 O O . PRO B 1 38 ? 4.695 8.68 16.656 1 94.88 38 PRO B O 1
ATOM 1544 N N . SER B 1 39 ? 4.121 8.297 18.766 1 94.81 39 SER B N 1
ATOM 1545 C CA . SER B 1 39 ? 4.477 9.633 19.234 1 94.81 39 SER B CA 1
ATOM 1546 C C . SER B 1 39 ? 5.957 9.922 19 1 94.81 39 SER B C 1
ATOM 1548 O O . SER B 1 39 ? 6.379 11.078 19.031 1 94.81 39 SER B O 1
ATOM 1550 N N . LYS B 1 40 ? 6.781 8.93 18.766 1 94.44 40 LYS B N 1
ATOM 1551 C CA . LYS B 1 40 ? 8.227 9.078 18.609 1 94.44 40 LYS B CA 1
ATOM 1552 C C . LYS B 1 40 ? 8.617 9.086 17.141 1 94.44 40 LYS B C 1
ATOM 1554 O O . LYS B 1 40 ? 9.781 9.32 16.797 1 94.44 40 LYS B O 1
ATOM 1559 N N . ILE B 1 41 ? 7.734 8.852 16.266 1 94.88 41 ILE B N 1
ATOM 1560 C CA . ILE B 1 41 ? 8.016 8.773 14.836 1 94.88 41 ILE B CA 1
ATOM 1561 C C . ILE B 1 41 ? 8.289 10.172 14.297 1 94.88 41 ILE B C 1
ATOM 1563 O O . ILE B 1 41 ? 7.539 11.117 14.578 1 94.88 41 ILE B O 1
ATOM 1567 N N . LYS B 1 42 ? 9.344 10.305 13.484 1 94.69 42 LYS B N 1
ATOM 1568 C CA . LYS B 1 42 ? 9.695 11.523 12.766 1 94.69 42 LYS B CA 1
ATOM 1569 C C . LYS B 1 42 ? 9.633 11.312 11.25 1 94.69 42 LYS B C 1
ATOM 1571 O O . LYS B 1 42 ? 10.297 10.422 10.719 1 94.69 42 LYS B O 1
ATOM 1576 N N . PHE B 1 43 ? 8.844 12.117 10.562 1 94.31 43 PHE B N 1
ATOM 1577 C CA . PHE B 1 43 ? 8.664 11.961 9.125 1 94.31 43 PHE B CA 1
ATOM 1578 C C . PHE B 1 43 ? 9.641 12.844 8.359 1 94.31 43 PHE B C 1
ATOM 1580 O O . PHE B 1 43 ? 10.203 12.422 7.348 1 94.31 43 PHE B O 1
ATOM 1587 N N . THR B 1 44 ? 9.742 14.047 8.797 1 95.12 44 THR B N 1
ATOM 1588 C CA . THR B 1 44 ? 10.562 15.055 8.133 1 95.12 44 THR B CA 1
ATOM 1589 C C . THR B 1 44 ? 11.336 15.883 9.156 1 95.12 44 THR B C 1
ATOM 1591 O O . THR B 1 44 ? 11.016 15.867 10.352 1 95.12 44 THR B O 1
ATOM 1594 N N . PRO B 1 45 ? 12.273 16.656 8.719 1 95.06 45 PRO B N 1
ATOM 1595 C CA . PRO B 1 45 ? 13.023 17.5 9.641 1 95.06 45 PRO B CA 1
ATOM 1596 C C . PRO B 1 45 ? 12.188 18.656 10.18 1 95.06 45 PRO B C 1
ATOM 1598 O O . PRO B 1 45 ? 12.586 19.312 11.148 1 95.06 45 PRO B O 1
ATOM 1601 N N . ILE B 1 46 ? 11.039 18.875 9.633 1 97.38 46 ILE B N 1
ATOM 1602 C CA . ILE B 1 46 ? 10.273 20.047 10.047 1 97.38 46 ILE B CA 1
ATOM 1603 C C . ILE B 1 46 ? 8.883 19.625 10.516 1 97.38 46 ILE B C 1
ATOM 1605 O O . ILE B 1 46 ? 7.895 20.297 10.25 1 97.38 46 ILE B O 1
ATOM 1609 N N . ASP B 1 47 ? 8.789 18.516 11.047 1 97.88 47 ASP B N 1
ATOM 1610 C CA . ASP B 1 47 ? 7.523 17.953 11.516 1 97.88 47 ASP B CA 1
ATOM 1611 C C . ASP B 1 47 ? 6.77 18.953 12.391 1 97.88 47 ASP B C 1
ATOM 1613 O O . ASP B 1 47 ? 5.555 19.109 12.266 1 97.88 47 ASP B O 1
ATOM 1617 N N . GLU B 1 48 ? 7.441 19.578 13.328 1 97.94 48 GLU B N 1
ATOM 1618 C CA . GLU B 1 48 ? 6.789 20.516 14.234 1 97.94 48 GLU B CA 1
ATOM 1619 C C . GLU B 1 48 ? 6.18 21.688 13.477 1 97.94 48 GLU B C 1
ATOM 1621 O O . GLU B 1 48 ? 5.086 22.141 13.812 1 97.94 48 GLU B O 1
ATOM 1626 N N . GLU B 1 49 ? 6.891 22.156 12.523 1 97.94 49 GLU B N 1
ATOM 1627 C CA . GLU B 1 49 ? 6.375 23.234 11.68 1 97.94 49 GLU B CA 1
ATOM 1628 C C . GLU B 1 49 ? 5.125 22.797 10.93 1 97.94 49 GLU B C 1
ATOM 1630 O O . GLU B 1 49 ? 4.141 23.531 10.867 1 97.94 49 GLU B O 1
ATOM 1635 N N . LEU B 1 50 ? 5.148 21.594 10.328 1 98.12 50 LEU B N 1
ATOM 1636 C CA . LEU B 1 50 ? 4 21.062 9.609 1 98.12 50 LEU B CA 1
ATOM 1637 C C . LEU B 1 50 ? 2.783 20.969 10.523 1 98.12 50 LEU B C 1
ATOM 1639 O O . LEU B 1 50 ? 1.68 21.359 10.141 1 98.12 50 LEU B O 1
ATOM 1643 N N . TYR B 1 51 ? 3.033 20.531 11.688 1 98.25 51 TYR B N 1
ATOM 1644 C CA . TYR B 1 51 ? 1.98 20.344 12.68 1 98.25 51 TYR B CA 1
ATOM 1645 C C . TYR B 1 51 ? 1.349 21.672 13.07 1 98.25 51 TYR B C 1
ATOM 1647 O O . TYR B 1 51 ? 0.131 21.844 12.961 1 98.25 51 TYR B O 1
ATOM 1655 N N . THR B 1 52 ? 2.139 22.594 13.438 1 98.19 52 THR B N 1
ATOM 1656 C CA . THR B 1 52 ? 1.668 23.891 13.922 1 98.19 52 THR B CA 1
ATOM 1657 C C . THR B 1 52 ? 0.961 24.656 12.805 1 98.19 52 THR B C 1
ATOM 1659 O O . THR B 1 52 ? -0.116 25.219 13.016 1 98.19 52 THR B O 1
ATOM 1662 N N . ASN B 1 53 ? 1.558 24.656 11.625 1 98.25 53 ASN B N 1
ATOM 1663 C CA . ASN B 1 53 ? 0.966 25.359 10.492 1 98.25 53 ASN B CA 1
ATOM 1664 C C . ASN B 1 53 ? -0.397 24.781 10.125 1 98.25 53 ASN B C 1
ATOM 1666 O O . ASN B 1 53 ? -1.334 25.531 9.836 1 98.25 53 ASN B O 1
ATOM 1670 N N . MET B 1 54 ? -0.513 23.438 10.086 1 98.38 54 MET B N 1
ATOM 1671 C CA . MET B 1 54 ? -1.798 22.812 9.766 1 98.38 54 MET B CA 1
ATOM 1672 C C . MET B 1 54 ? -2.869 23.25 10.766 1 98.38 54 MET B C 1
ATOM 1674 O O . MET B 1 54 ? -3.98 23.609 10.367 1 98.38 54 MET B O 1
ATOM 1678 N N . LEU B 1 55 ? -2.518 23.328 12.023 1 97.94 55 LEU B N 1
ATOM 1679 C CA . LEU B 1 55 ? -3.5 23.672 13.047 1 97.94 55 LEU B CA 1
ATOM 1680 C C . LEU B 1 55 ? -3.865 25.141 12.984 1 97.94 55 LEU B C 1
ATOM 1682 O O . LEU B 1 55 ? -4.98 25.531 13.344 1 97.94 55 LEU B O 1
ATOM 1686 N N . ASP B 1 56 ? -2.922 25.984 12.562 1 97.88 56 ASP B N 1
ATOM 1687 C CA . ASP B 1 56 ? -3.219 27.406 12.359 1 97.88 56 ASP B CA 1
ATOM 1688 C C . ASP B 1 56 ? -4.258 27.594 11.258 1 97.88 56 ASP B C 1
ATOM 1690 O O . ASP B 1 56 ? -5.152 28.438 11.383 1 97.88 56 ASP B O 1
ATOM 1694 N N . ILE B 1 57 ? -4.172 26.828 10.273 1 97.94 57 ILE B N 1
ATOM 1695 C CA . ILE B 1 57 ? -5.047 26.969 9.109 1 97.94 57 ILE B CA 1
ATOM 1696 C C . ILE B 1 57 ? -6.336 26.188 9.344 1 97.94 57 ILE B C 1
ATOM 1698 O O . ILE B 1 57 ? -7.414 26.609 8.914 1 97.94 57 ILE B O 1
ATOM 1702 N N . PHE B 1 58 ? -6.211 25.016 9.977 1 98.25 58 PHE B N 1
ATOM 1703 C CA . PHE B 1 58 ? -7.336 24.141 10.266 1 98.25 58 PHE B CA 1
ATOM 1704 C C . PHE B 1 58 ? -7.492 23.938 11.766 1 98.25 58 PHE B C 1
ATOM 1706 O O . PHE B 1 58 ? -7.32 22.828 12.273 1 98.25 58 PHE B O 1
ATOM 1713 N N . PRO B 1 59 ? -7.961 24.938 12.508 1 97.94 59 PRO B N 1
ATOM 1714 C CA . PRO B 1 59 ? -8.078 24.812 13.961 1 97.94 59 PRO B CA 1
ATOM 1715 C C . PRO B 1 59 ? -9.039 23.703 14.383 1 97.94 59 PRO B C 1
ATOM 1717 O O . PRO B 1 59 ? -8.914 23.156 15.484 1 97.94 59 PRO B O 1
ATOM 1720 N N . GLU B 1 60 ? -9.93 23.359 13.523 1 96.94 60 GLU B N 1
ATOM 1721 C CA . GLU B 1 60 ? -10.875 22.281 13.828 1 96.94 60 GLU B CA 1
ATOM 1722 C C . GLU B 1 60 ? -10.156 20.953 13.984 1 96.94 60 GLU B C 1
ATOM 1724 O O . GLU B 1 60 ? -10.688 20.016 14.594 1 96.94 60 GLU B O 1
ATOM 1729 N N . LEU B 1 61 ? -8.93 20.797 13.477 1 97.25 61 LEU B N 1
ATOM 1730 C CA . LEU B 1 61 ? -8.188 19.547 13.539 1 97.25 61 LEU B CA 1
ATOM 1731 C C . LEU B 1 61 ? -7.461 19.406 14.875 1 97.25 61 LEU B C 1
ATOM 1733 O O . LEU B 1 61 ? -6.816 18.391 15.133 1 97.25 61 LEU B O 1
ATOM 1737 N N . LYS B 1 62 ? -7.617 20.406 15.75 1 95.44 62 LYS B N 1
ATOM 1738 C CA . LYS B 1 62 ? -7.121 20.281 17.109 1 95.44 62 LYS B CA 1
ATOM 1739 C C . LYS B 1 62 ? -7.973 19.297 17.922 1 95.44 62 LYS B C 1
ATOM 1741 O O . LYS B 1 62 ? -7.516 18.75 18.922 1 95.44 62 LYS B O 1
ATOM 1746 N N . PHE B 1 63 ? -9.18 19.172 17.422 1 95.62 63 PHE B N 1
ATOM 1747 C CA . PHE B 1 63 ? -10.109 18.266 18.094 1 95.62 63 PHE B CA 1
ATOM 1748 C C . PHE B 1 63 ? -9.93 16.828 17.609 1 95.62 63 PHE B C 1
ATOM 1750 O O . PHE B 1 63 ? -9.969 16.578 16.406 1 95.62 63 PHE B O 1
ATOM 1757 N N . GLU B 1 64 ? -9.844 15.922 18.438 1 95.56 64 GLU B N 1
ATOM 1758 C CA . GLU B 1 64 ? -9.492 14.531 18.156 1 95.56 64 GLU B CA 1
ATOM 1759 C C . GLU B 1 64 ? -10.508 13.891 17.219 1 95.56 64 GLU B C 1
ATOM 1761 O O . GLU B 1 64 ? -10.141 13.094 16.344 1 95.56 64 GLU B O 1
ATOM 1766 N N . ASP B 1 65 ? -11.75 14.266 17.422 1 96.69 65 ASP B N 1
ATOM 1767 C CA . ASP B 1 65 ? -12.805 13.656 16.625 1 96.69 65 ASP B CA 1
ATOM 1768 C C . ASP B 1 65 ? -12.602 13.969 15.133 1 96.69 65 ASP B C 1
ATOM 1770 O O . ASP B 1 65 ? -12.844 13.117 14.281 1 96.69 65 ASP B O 1
ATOM 1774 N N . ASN B 1 66 ? -12.148 15.172 14.875 1 97.25 66 ASN B N 1
ATOM 1775 C CA . ASN B 1 66 ? -11.93 15.594 13.5 1 97.25 66 ASN B CA 1
ATOM 1776 C C . ASN B 1 66 ? -10.68 14.938 12.906 1 97.25 66 ASN B C 1
ATOM 1778 O O . ASN B 1 66 ? -10.594 14.75 11.695 1 97.25 66 ASN B O 1
ATOM 1782 N N . LEU B 1 67 ? -9.766 14.586 13.742 1 97.38 67 LEU B N 1
ATOM 1783 C CA . LEU B 1 67 ? -8.547 13.898 13.32 1 97.38 67 LEU B CA 1
ATOM 1784 C C . LEU B 1 67 ? -8.797 12.398 13.156 1 97.38 67 LEU B C 1
ATOM 1786 O O . LEU B 1 67 ? -8.188 11.758 12.297 1 97.38 67 LEU B O 1
ATOM 1790 N N . ARG B 1 68 ? -9.688 11.883 14.008 1 97.56 68 ARG B N 1
ATOM 1791 C CA . ARG B 1 68 ? -10.008 10.461 13.977 1 97.56 68 ARG B CA 1
ATOM 1792 C C . ARG B 1 68 ? -10.734 10.086 12.695 1 97.56 68 ARG B C 1
ATOM 1794 O O . ARG B 1 68 ? -10.469 9.039 12.102 1 97.56 68 ARG B O 1
ATOM 1801 N N . GLU B 1 69 ? -11.656 10.961 12.367 1 97.88 69 GLU B N 1
ATOM 1802 C CA . GLU B 1 69 ? -12.391 10.789 11.117 1 97.88 69 GLU B CA 1
ATOM 1803 C C . GLU B 1 69 ? -12.344 12.055 10.266 1 97.88 69 GLU B C 1
ATOM 1805 O O . GLU B 1 69 ? -12.969 13.062 10.602 1 97.88 69 GLU B O 1
ATOM 1810 N N . LEU B 1 70 ? -11.625 12.008 9.164 1 98 70 LEU B N 1
ATOM 1811 C CA . LEU B 1 70 ? -11.461 13.156 8.273 1 98 70 LEU B CA 1
ATOM 1812 C C . LEU B 1 70 ? -12.742 13.414 7.484 1 98 70 LEU B C 1
ATOM 1814 O O . LEU B 1 70 ? -13.414 12.469 7.055 1 98 70 LEU B O 1
ATOM 1818 N N . ASP B 1 71 ? -13.055 14.602 7.355 1 97.38 71 ASP B N 1
ATOM 1819 C CA . ASP B 1 71 ? -14.18 15.023 6.52 1 97.38 71 ASP B CA 1
ATOM 1820 C C . ASP B 1 71 ? -13.734 15.273 5.082 1 97.38 71 ASP B C 1
ATOM 1822 O O . ASP B 1 71 ? -13.383 16.391 4.723 1 97.38 71 ASP B O 1
ATOM 1826 N N . GLU B 1 72 ? -13.828 14.25 4.25 1 95.44 72 GLU B N 1
ATOM 1827 C CA . GLU B 1 72 ? -13.344 14.312 2.879 1 95.44 72 GLU B CA 1
ATOM 1828 C C . GLU B 1 72 ? -14.102 15.359 2.072 1 95.44 72 GLU B C 1
ATOM 1830 O O . GLU B 1 72 ? -13.523 16.047 1.233 1 95.44 72 GLU B O 1
ATOM 1835 N N . ASP B 1 73 ? -15.422 15.43 2.303 1 95.56 73 ASP B N 1
ATOM 1836 C CA . ASP B 1 73 ? -16.234 16.406 1.579 1 95.56 73 ASP B CA 1
ATOM 1837 C C . ASP B 1 73 ? -15.766 17.828 1.873 1 95.56 73 ASP B C 1
ATOM 1839 O O . ASP B 1 73 ? -15.68 18.656 0.966 1 95.56 73 ASP B O 1
ATOM 1843 N N . ALA B 1 74 ? -15.492 18.094 3.119 1 96.69 74 ALA B N 1
ATOM 1844 C CA . ALA B 1 74 ? -14.992 19.422 3.496 1 96.69 74 ALA B CA 1
ATOM 1845 C C . ALA B 1 74 ? -13.633 19.688 2.861 1 96.69 74 ALA B C 1
ATOM 1847 O O . ALA B 1 74 ? -13.375 20.797 2.381 1 96.69 74 ALA B O 1
ATOM 1848 N N . MET B 1 75 ? -12.742 18.719 2.814 1 96.19 75 MET B N 1
ATOM 1849 C CA . MET B 1 75 ? -11.398 18.844 2.268 1 96.19 75 MET B CA 1
ATOM 1850 C C . MET B 1 75 ? -11.445 19.156 0.774 1 96.19 75 MET B C 1
ATOM 1852 O O . MET B 1 75 ? -10.594 19.875 0.256 1 96.19 75 MET B O 1
ATOM 1856 N N . LYS B 1 76 ? -12.477 18.625 0.138 1 93.25 76 LYS B N 1
ATOM 1857 C CA . LYS B 1 76 ? -12.547 18.734 -1.317 1 93.25 76 LYS B CA 1
ATOM 1858 C C . LYS B 1 76 ? -13.492 19.844 -1.749 1 93.25 76 LYS B C 1
ATOM 1860 O O . LYS B 1 76 ? -13.711 20.047 -2.943 1 93.25 76 LYS B O 1
ATOM 1865 N N . SER B 1 77 ? -14.148 20.5 -0.776 1 96 77 SER B N 1
ATOM 1866 C CA . SER B 1 77 ? -14.969 21.656 -1.082 1 96 77 SER B CA 1
ATOM 1867 C C . SER B 1 77 ? -14.125 22.797 -1.666 1 96 77 SER B C 1
ATOM 1869 O O . SER B 1 77 ? -12.898 22.781 -1.545 1 96 77 SER B O 1
ATOM 1871 N N . PRO B 1 78 ? -14.719 23.734 -2.381 1 96.06 78 PRO B N 1
ATOM 1872 C CA . PRO B 1 78 ? -13.961 24.875 -2.9 1 96.06 78 PRO B CA 1
ATOM 1873 C C . PRO B 1 78 ? -13.156 25.578 -1.816 1 96.06 78 PRO B C 1
ATOM 1875 O O . PRO B 1 78 ? -11.969 2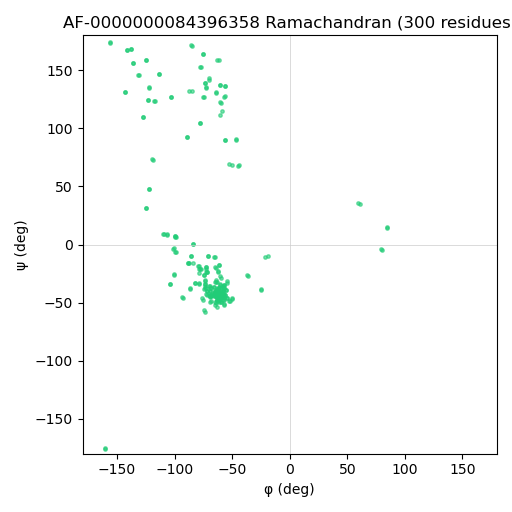5.875 -2.01 1 96.06 78 PRO B O 1
ATOM 1878 N N . SER B 1 79 ? -13.844 25.875 -0.682 1 97 79 SER B N 1
ATOM 1879 C CA . SER B 1 79 ? -13.148 26.516 0.426 1 97 79 SER B CA 1
ATOM 1880 C C . SER B 1 79 ? -12.047 25.625 0.986 1 97 79 SER B C 1
ATOM 1882 O O . SER B 1 79 ? -10.953 26.094 1.316 1 97 79 SER B O 1
ATOM 1884 N N . GLY B 1 80 ? -12.281 24.312 1.18 1 97.12 80 GLY B N 1
ATOM 1885 C CA . GLY B 1 80 ? -11.289 23.375 1.669 1 97.12 80 GLY B CA 1
ATOM 1886 C C . GLY B 1 80 ? -10.062 23.281 0.778 1 97.12 80 GLY B C 1
ATOM 1887 O O . GLY B 1 80 ? -8.93 23.281 1.268 1 97.12 80 GLY B O 1
ATOM 1888 N N . LYS B 1 81 ? -10.344 23.25 -0.523 1 95.5 81 LYS B N 1
ATOM 1889 C CA . LYS B 1 81 ? -9.25 23.172 -1.484 1 95.5 81 LYS B CA 1
ATOM 1890 C C . LYS B 1 81 ? -8.344 24.406 -1.388 1 95.5 81 LYS B C 1
ATOM 1892 O O . LYS B 1 81 ? -7.117 24.281 -1.468 1 95.5 81 LYS B O 1
ATOM 1897 N N . GLU B 1 82 ? -8.961 25.516 -1.233 1 97.06 82 GLU B N 1
ATOM 1898 C CA . GLU B 1 82 ? -8.195 26.75 -1.119 1 97.06 82 GLU B CA 1
ATOM 1899 C C . GLU B 1 82 ? -7.355 26.766 0.153 1 97.06 82 GLU B C 1
ATOM 1901 O O . GLU B 1 82 ? -6.191 27.172 0.13 1 97.06 82 GLU B O 1
ATOM 1906 N N . ARG B 1 83 ? -7.906 26.328 1.246 1 97.81 83 ARG B N 1
ATOM 1907 C CA . ARG B 1 83 ? -7.191 26.281 2.518 1 97.81 83 ARG B CA 1
ATOM 1908 C C . ARG B 1 83 ? -6.043 25.281 2.465 1 97.81 83 ARG B C 1
ATOM 1910 O O . ARG B 1 83 ? -4.938 25.578 2.936 1 97.81 83 ARG B O 1
ATOM 1917 N N . TRP B 1 84 ? -6.23 24.156 1.876 1 97.62 84 TRP B N 1
ATOM 1918 C CA . TRP B 1 84 ? -5.18 23.141 1.771 1 97.62 84 TRP B CA 1
ATOM 1919 C C . TRP B 1 84 ? -4.082 23.594 0.813 1 97.62 84 TRP B C 1
ATOM 1921 O O . TRP B 1 84 ? -2.906 23.297 1.021 1 97.62 84 TRP B O 1
ATOM 1931 N N . ARG B 1 85 ? -4.504 24.297 -0.228 1 96.44 85 ARG B N 1
ATOM 1932 C CA . ARG B 1 85 ? -3.506 24.859 -1.128 1 96.44 85 ARG B CA 1
ATOM 1933 C C . ARG B 1 85 ? -2.582 25.828 -0.385 1 96.44 85 ARG B C 1
ATOM 1935 O O . ARG B 1 85 ? -1.362 25.781 -0.56 1 96.44 85 ARG B O 1
ATOM 1942 N N . LYS B 1 86 ? -3.186 26.688 0.401 1 96.56 86 LYS B N 1
ATOM 1943 C CA . LYS B 1 86 ? -2.418 27.609 1.221 1 96.56 86 LYS B CA 1
ATOM 1944 C C . LYS B 1 86 ? -1.454 26.875 2.143 1 96.56 86 LYS B C 1
ATOM 1946 O O . LYS B 1 86 ? -0.327 27.312 2.363 1 96.56 86 LYS B O 1
ATOM 1951 N N . PHE B 1 87 ? -1.856 25.781 2.645 1 97.69 87 PHE B N 1
ATOM 1952 C CA . PHE B 1 87 ? -1.041 24.969 3.539 1 97.69 87 PHE B CA 1
ATOM 1953 C C . PHE B 1 87 ? 0.127 24.344 2.787 1 97.69 87 PHE B C 1
ATOM 1955 O O . PHE B 1 87 ? 1.25 24.312 3.293 1 97.69 87 PHE B O 1
ATOM 1962 N N . ILE B 1 88 ? -0.077 23.797 1.583 1 96.62 88 ILE B N 1
ATOM 1963 C CA . ILE B 1 88 ? 0.856 22.938 0.859 1 96.62 88 ILE B CA 1
ATOM 1964 C C . ILE B 1 88 ? 1.939 23.797 0.204 1 96.62 88 ILE B C 1
ATOM 1966 O O . ILE B 1 88 ? 3.113 23.422 0.189 1 96.62 88 ILE B O 1
ATOM 1970 N N . MET B 1 89 ? 1.629 24.938 -0.215 1 94.5 89 MET B N 1
ATOM 1971 C CA . MET B 1 89 ? 2.449 25.734 -1.123 1 94.5 89 MET B CA 1
ATOM 1972 C C . MET B 1 89 ? 3.773 26.109 -0.471 1 94.5 89 MET B C 1
ATOM 1974 O O . MET B 1 89 ? 4.824 26.047 -1.111 1 94.5 89 MET B O 1
ATOM 1978 N N . PRO B 1 90 ? 3.783 26.438 0.77 1 95.69 90 PRO B N 1
ATOM 1979 C CA . PRO B 1 90 ? 5.047 26.859 1.389 1 95.69 90 PRO B CA 1
ATOM 1980 C C . PRO B 1 90 ? 6.066 25.719 1.452 1 95.69 90 PRO B C 1
ATOM 1982 O O . PRO B 1 90 ? 7.246 25.969 1.72 1 95.69 90 PRO B O 1
ATOM 1985 N N . TYR B 1 91 ? 5.68 24.578 1.188 1 96.69 91 TYR B N 1
ATOM 1986 C CA . TYR B 1 91 ? 6.57 23.438 1.435 1 96.69 91 TYR B CA 1
ATOM 1987 C C . TYR B 1 91 ? 7.121 22.891 0.127 1 96.69 91 TYR B C 1
ATOM 1989 O O . TYR B 1 91 ? 7.797 21.859 0.121 1 96.69 91 TYR B O 1
ATOM 1997 N N . GLU B 1 92 ? 6.793 23.688 -0.814 1 92.38 92 GLU B N 1
ATOM 1998 C CA . GLU B 1 92 ? 7.438 23.375 -2.088 1 92.38 92 GLU B CA 1
ATOM 1999 C C . GLU B 1 92 ? 8.961 23.469 -1.969 1 92.38 92 GLU B C 1
ATOM 2001 O O . GLU B 1 92 ? 9.492 24.453 -1.455 1 92.38 92 GLU B O 1
ATOM 2006 N N . LYS B 1 93 ? 9.742 22.406 -2.264 1 90.81 93 LYS B N 1
ATOM 2007 C CA . LYS B 1 93 ? 11.203 22.312 -2.236 1 90.81 93 LYS B CA 1
ATOM 2008 C C . LYS B 1 93 ? 11.711 22.125 -0.813 1 90.81 93 LYS B C 1
ATOM 2010 O O . LYS B 1 93 ? 12.922 22.047 -0.589 1 90.81 93 LYS B O 1
ATOM 2015 N N . ARG B 1 94 ? 10.797 22.156 0.127 1 93.88 94 ARG B N 1
ATOM 2016 C CA . ARG B 1 94 ? 11.219 21.953 1.511 1 93.88 94 ARG B CA 1
ATOM 2017 C C . ARG B 1 94 ? 10.93 20.531 1.973 1 93.88 94 ARG B C 1
ATOM 2019 O O . ARG B 1 94 ? 11.578 20.031 2.887 1 93.88 94 ARG B O 1
ATOM 2026 N N . VAL B 1 95 ? 9.938 19.969 1.314 1 93.25 95 VAL B N 1
ATOM 2027 C CA . VAL B 1 95 ? 9.602 18.578 1.579 1 93.25 95 VAL B CA 1
ATOM 2028 C C . VAL B 1 95 ? 9.68 17.766 0.285 1 93.25 95 VAL B C 1
ATOM 2030 O O . VAL B 1 95 ? 9.078 18.141 -0.726 1 93.25 95 VAL B O 1
ATOM 2033 N N . THR B 1 96 ? 10.5 16.719 0.371 1 88.12 96 THR B N 1
ATOM 2034 C CA . THR B 1 96 ? 10.625 15.852 -0.797 1 88.12 96 THR B CA 1
ATOM 2035 C C . THR B 1 96 ? 9.258 15.312 -1.215 1 88.12 96 THR B C 1
ATOM 2037 O O . THR B 1 96 ? 8.477 14.867 -0.372 1 88.12 96 THR B O 1
ATOM 2040 N N . ASP B 1 97 ? 8.891 15.492 -2.561 1 88.12 97 ASP B N 1
ATOM 2041 C CA . ASP B 1 97 ? 7.645 14.977 -3.117 1 88.12 97 ASP B CA 1
ATOM 2042 C C . ASP B 1 97 ? 6.434 15.547 -2.381 1 88.12 97 ASP B C 1
ATOM 2044 O O . ASP B 1 97 ? 5.461 14.836 -2.129 1 88.12 97 ASP B O 1
ATOM 2048 N N . TYR B 1 98 ? 6.582 16.812 -1.984 1 88.62 98 TYR B N 1
ATOM 2049 C CA . TYR B 1 98 ? 5.609 17.469 -1.109 1 88.62 98 TYR B CA 1
ATOM 2050 C C . TYR B 1 98 ? 4.207 17.375 -1.692 1 88.62 98 TYR B C 1
ATOM 2052 O O . TYR B 1 98 ? 3.227 17.25 -0.954 1 88.62 98 TYR B O 1
ATOM 2060 N N . ASN B 1 99 ? 4.094 17.391 -3.062 1 87.62 99 ASN B N 1
ATOM 2061 C CA . ASN B 1 99 ? 2.77 17.422 -3.676 1 87.62 99 ASN B CA 1
ATOM 2062 C C . ASN B 1 99 ? 2.426 16.109 -4.359 1 87.62 99 ASN B C 1
ATOM 2064 O O . ASN B 1 99 ? 1.465 16.031 -5.129 1 87.62 99 ASN B O 1
ATOM 2068 N N . PHE B 1 100 ? 3.238 15.141 -4.148 1 89.75 100 PHE B N 1
ATOM 2069 C CA . PHE B 1 100 ? 2.941 13.828 -4.703 1 89.75 100 PHE B CA 1
ATOM 2070 C C . PHE B 1 100 ? 1.752 13.195 -3.992 1 89.75 100 PHE B C 1
ATOM 2072 O O . PHE B 1 100 ? 1.631 13.289 -2.768 1 89.75 100 PHE B O 1
ATOM 2079 N N . GLY B 1 101 ? 0.97 12.523 -4.699 1 91.5 101 GLY B N 1
ATOM 2080 C CA . GLY B 1 101 ? -0.24 11.93 -4.152 1 91.5 101 GLY B CA 1
ATOM 2081 C C . GLY B 1 101 ? 0.022 10.672 -3.355 1 91.5 101 GLY B C 1
ATOM 2082 O O . GLY B 1 101 ? 0.958 9.922 -3.654 1 91.5 101 GLY B O 1
ATOM 2083 N N . THR B 1 102 ? -0.804 10.398 -2.438 1 95.56 102 THR B N 1
ATOM 2084 C CA . THR B 1 102 ? -0.853 9.164 -1.659 1 95.56 102 THR B CA 1
ATOM 2085 C C . THR B 1 102 ? -2.223 8.984 -1.012 1 95.56 102 THR B C 1
ATOM 2087 O O . THR B 1 102 ? -3.16 9.727 -1.318 1 95.56 102 THR B O 1
ATOM 2090 N N . LEU B 1 103 ? -2.346 7.953 -0.22 1 96.5 103 LEU B N 1
ATOM 2091 C CA . LEU B 1 103 ? -3.602 7.684 0.47 1 96.5 103 LEU B CA 1
ATOM 2092 C C . LEU B 1 103 ? -3.441 7.852 1.978 1 96.5 103 LEU B C 1
ATOM 2094 O O . LEU B 1 103 ? -2.355 7.629 2.52 1 96.5 103 LEU B O 1
ATOM 2098 N N . ILE B 1 104 ? -4.477 8.289 2.594 1 97.25 104 ILE B N 1
ATOM 2099 C CA . ILE B 1 104 ? -4.547 8.312 4.051 1 97.25 104 ILE B CA 1
ATOM 2100 C C . ILE B 1 104 ? -5.863 7.695 4.516 1 97.25 104 ILE B C 1
ATOM 2102 O O . ILE B 1 104 ? -6.875 7.77 3.812 1 97.25 104 ILE B O 1
ATOM 2106 N N . ARG B 1 105 ? -5.801 7.051 5.609 1 96.5 105 ARG B N 1
ATOM 2107 C CA . ARG B 1 105 ? -7.035 6.504 6.164 1 96.5 105 ARG B CA 1
ATOM 2108 C C . ARG B 1 105 ? -8.008 7.617 6.531 1 96.5 105 ARG B C 1
ATOM 2110 O O . ARG B 1 105 ? -7.629 8.594 7.188 1 96.5 105 ARG B O 1
ATOM 2117 N N . ARG B 1 106 ? -9.25 7.492 6.098 1 97.25 106 ARG B N 1
ATOM 2118 C CA . ARG B 1 106 ? -10.273 8.445 6.508 1 97.25 106 ARG B CA 1
ATOM 2119 C C . ARG B 1 106 ? -10.523 8.367 8.016 1 97.25 106 ARG B C 1
ATOM 2121 O O . ARG B 1 106 ? -10.586 9.398 8.688 1 97.25 106 ARG B O 1
ATOM 2128 N N . ARG B 1 107 ? -10.727 7.16 8.484 1 96.81 107 ARG B N 1
ATOM 2129 C CA . ARG B 1 107 ? -10.805 6.852 9.906 1 96.81 107 ARG B CA 1
ATOM 2130 C C . ARG B 1 107 ? -9.508 6.211 10.398 1 96.81 107 ARG B C 1
ATOM 2132 O O . ARG B 1 107 ? -9.078 5.188 9.867 1 96.81 107 ARG B O 1
ATOM 2139 N N . SER B 1 108 ? -8.922 6.727 11.406 1 94.75 108 SER B N 1
ATOM 2140 C CA . SER B 1 108 ? -7.574 6.348 11.812 1 94.75 108 SER B CA 1
ATOM 2141 C C . SER B 1 108 ? -7.559 4.961 12.445 1 94.75 108 SER B C 1
ATOM 2143 O O . SER B 1 108 ? -6.504 4.328 12.539 1 94.75 108 SER B O 1
ATOM 2145 N N . ASP B 1 109 ? -8.641 4.477 12.891 1 90.81 109 ASP B N 1
ATOM 2146 C CA . ASP B 1 109 ? -8.648 3.25 13.68 1 90.81 109 ASP B CA 1
ATOM 2147 C C . ASP B 1 109 ? -9.039 2.047 12.828 1 90.81 109 ASP B C 1
ATOM 2149 O O . ASP B 1 109 ? -9.273 0.955 13.344 1 90.81 109 ASP B O 1
ATOM 2153 N N . GLU B 1 110 ? -9.172 2.23 11.469 1 90.31 110 GLU B N 1
ATOM 2154 C CA . GLU B 1 110 ? -9.5 1.142 10.555 1 90.31 110 GLU B CA 1
ATOM 2155 C C . GLU B 1 110 ? -8.469 1.023 9.438 1 90.31 110 GLU B C 1
ATOM 2157 O O . GLU B 1 110 ? -7.793 1.999 9.102 1 90.31 110 GLU B O 1
ATOM 2162 N N . LEU B 1 111 ? -8.406 -0.082 8.859 1 87.94 111 LEU B N 1
ATOM 2163 C CA . LEU B 1 111 ? -7.473 -0.335 7.77 1 87.94 111 LEU B CA 1
ATOM 2164 C C . LEU B 1 111 ? -7.949 0.332 6.484 1 87.94 111 LEU B C 1
ATOM 2166 O O . LEU B 1 111 ? -9.102 0.772 6.395 1 87.94 111 LEU B O 1
ATOM 2170 N N . TYR B 1 112 ? -7.066 0.448 5.539 1 93.25 112 TYR B N 1
ATOM 2171 C CA . TYR B 1 112 ? -7.391 1.001 4.23 1 93.25 112 TYR B CA 1
ATOM 2172 C C . TYR B 1 112 ? -8.469 0.17 3.539 1 93.25 112 TYR B C 1
ATOM 2174 O O . TYR B 1 112 ? -8.453 -1.062 3.607 1 93.25 112 TYR B O 1
ATOM 2182 N N . SER B 1 113 ? -9.406 0.814 2.934 1 92.88 113 SER B N 1
ATOM 2183 C CA . SER B 1 113 ? -10.453 0.264 2.08 1 92.88 113 SER B CA 1
ATOM 2184 C C . SER B 1 113 ? -10.992 1.317 1.119 1 92.88 113 SER B C 1
ATOM 2186 O O . SER B 1 113 ? -10.594 2.482 1.177 1 92.88 113 SER B O 1
ATOM 2188 N N . GLU B 1 114 ? -11.836 0.897 0.234 1 90.19 114 GLU B N 1
ATOM 2189 C CA . GLU B 1 114 ? -12.453 1.859 -0.676 1 90.19 114 GLU B CA 1
ATOM 2190 C C . GLU B 1 114 ? -13.18 2.957 0.092 1 90.19 114 GLU B C 1
ATOM 2192 O O . GLU B 1 114 ? -13.172 4.121 -0.317 1 90.19 114 GLU B O 1
ATOM 2197 N N . GLU B 1 115 ? -13.773 2.561 1.257 1 93.5 115 GLU B N 1
ATOM 2198 C CA . GLU B 1 115 ? -14.57 3.504 2.033 1 93.5 115 GLU B CA 1
ATOM 2199 C C . GLU B 1 115 ? -13.703 4.273 3.027 1 93.5 115 GLU B C 1
ATOM 2201 O O . GLU B 1 115 ? -14.125 5.297 3.564 1 93.5 115 GLU B O 1
ATOM 2206 N N . ASN B 1 116 ? -12.5 3.736 3.246 1 96.19 116 ASN B N 1
ATOM 2207 C CA . ASN B 1 116 ? -11.648 4.34 4.27 1 96.19 116 ASN B CA 1
ATOM 2208 C C . ASN B 1 116 ? -10.312 4.781 3.691 1 96.19 116 ASN B C 1
ATOM 2210 O O . ASN B 1 116 ? -9.258 4.453 4.238 1 96.19 116 ASN B O 1
ATOM 2214 N N . SER B 1 117 ? -10.336 5.457 2.611 1 96 117 SER B N 1
ATOM 2215 C CA . SER B 1 117 ? -9.148 6.004 1.965 1 96 117 SER B CA 1
ATOM 2216 C C . SER B 1 117 ? -9.438 7.371 1.354 1 96 117 SER B C 1
ATOM 2218 O O . SER B 1 117 ? -10.438 7.555 0.667 1 96 117 SER B O 1
ATOM 2220 N N . VAL B 1 118 ? -8.609 8.305 1.627 1 95.56 118 VAL B N 1
ATOM 2221 C CA . VAL B 1 118 ? -8.695 9.648 1.061 1 95.56 118 VAL B CA 1
ATOM 2222 C C . VAL B 1 118 ? -7.406 9.977 0.32 1 95.56 118 VAL B C 1
ATOM 2224 O O . VAL B 1 118 ? -6.312 9.688 0.808 1 95.56 118 VAL B O 1
ATOM 2227 N N . LEU B 1 119 ? -7.582 10.523 -0.866 1 94.69 119 LEU B N 1
ATOM 2228 C CA . LEU B 1 119 ? -6.414 10.984 -1.615 1 94.69 119 LEU B CA 1
ATOM 2229 C C . LEU B 1 119 ? -5.863 12.281 -1.028 1 94.69 119 LEU B C 1
ATOM 2231 O O . LEU B 1 119 ? -6.605 13.25 -0.851 1 94.69 119 LEU B O 1
ATOM 2235 N N . VAL B 1 120 ? -4.578 12.297 -0.716 1 95.75 120 VAL B N 1
ATOM 2236 C CA . VAL B 1 120 ? -3.922 13.484 -0.178 1 95.75 120 VAL B CA 1
ATOM 2237 C C . VAL B 1 120 ? -2.523 13.617 -0.777 1 95.75 120 VAL B C 1
ATOM 2239 O O . VAL B 1 120 ? -2.02 12.688 -1.407 1 95.75 120 VAL B O 1
ATOM 2242 N N . THR B 1 121 ? -1.933 14.742 -0.596 1 95.62 121 THR B N 1
ATOM 2243 C CA . THR B 1 121 ? -0.529 14.93 -0.944 1 95.62 121 THR B CA 1
ATOM 2244 C C . THR B 1 121 ? 0.377 14.461 0.191 1 95.62 121 THR B C 1
ATOM 2246 O O . THR B 1 121 ? -0.092 14.211 1.305 1 95.62 121 THR B O 1
ATOM 2249 N N . ARG B 1 122 ? 1.688 14.398 -0.037 1 96 122 ARG B N 1
ATOM 2250 C CA . ARG B 1 122 ? 2.646 13.945 0.966 1 96 122 ARG B CA 1
ATOM 2251 C C . ARG B 1 122 ? 2.652 14.875 2.178 1 96 122 ARG B C 1
ATOM 2253 O O . ARG B 1 122 ? 2.662 14.406 3.32 1 96 122 ARG B O 1
ATOM 2260 N N . VAL B 1 123 ? 2.592 16.125 1.966 1 97.38 123 VAL B N 1
ATOM 2261 C CA . VAL B 1 123 ? 2.662 17.078 3.07 1 97.38 123 VAL B CA 1
ATOM 2262 C C . VAL B 1 123 ? 1.394 16.984 3.916 1 97.38 123 VAL B C 1
ATOM 2264 O O . VAL B 1 123 ? 1.449 17.078 5.145 1 97.38 123 VAL B O 1
ATOM 2267 N N . GLN B 1 124 ? 0.27 16.828 3.244 1 97.56 124 GLN B N 1
ATOM 2268 C CA . GLN B 1 124 ? -0.971 16.594 3.979 1 97.56 124 GLN B CA 1
ATOM 2269 C C . GLN B 1 124 ? -0.882 15.344 4.844 1 97.56 124 GLN B C 1
ATOM 2271 O O . GLN B 1 124 ? -1.269 15.367 6.016 1 97.56 124 GLN B O 1
ATOM 2276 N N . PHE B 1 125 ? -0.362 14.32 4.223 1 97.81 125 PHE B N 1
ATOM 2277 C CA . PHE B 1 125 ? -0.194 13.055 4.926 1 97.81 125 PHE B CA 1
ATOM 2278 C C . PHE B 1 125 ? 0.652 13.234 6.18 1 97.81 125 PHE B C 1
ATOM 2280 O O . PHE B 1 125 ? 0.246 12.836 7.273 1 97.81 125 PHE B O 1
ATOM 2287 N N . TYR B 1 126 ? 1.748 13.82 6.02 1 97.75 126 TYR B N 1
ATOM 2288 C CA . TYR B 1 126 ? 2.646 14.016 7.148 1 97.75 126 TYR B CA 1
ATOM 2289 C C . TYR B 1 126 ? 1.971 14.836 8.25 1 97.75 126 TYR B C 1
ATOM 2291 O O . TYR B 1 126 ? 1.968 14.43 9.414 1 97.75 126 TYR B O 1
ATOM 2299 N N . ALA B 1 127 ? 1.396 15.906 7.895 1 98.19 127 ALA B N 1
ATOM 2300 C CA . ALA B 1 127 ? 0.807 16.797 8.891 1 98.19 127 ALA B CA 1
ATOM 2301 C C . ALA B 1 127 ? -0.299 16.109 9.672 1 98.19 127 ALA B C 1
ATOM 2303 O O . ALA B 1 127 ? -0.337 16.172 10.898 1 98.19 127 ALA B O 1
ATOM 2304 N N . ILE B 1 128 ? -1.147 15.398 8.938 1 98.19 128 ILE B N 1
ATOM 2305 C CA . ILE B 1 128 ? -2.285 14.742 9.57 1 98.19 128 ILE B CA 1
ATOM 2306 C C . ILE B 1 128 ? -1.794 13.586 10.438 1 98.19 128 ILE B C 1
ATOM 2308 O O . ILE B 1 128 ? -2.234 13.422 11.578 1 98.19 128 ILE B O 1
ATOM 2312 N N . GLU B 1 129 ? -0.857 12.789 9.961 1 97.69 129 GLU B N 1
ATOM 2313 C CA . GLU B 1 129 ? -0.361 11.641 10.711 1 97.69 129 GLU B CA 1
ATOM 2314 C C . GLU B 1 129 ? 0.445 12.078 11.93 1 97.69 129 GLU B C 1
ATOM 2316 O O . GLU B 1 129 ? 0.4 11.438 12.977 1 97.69 129 GLU B O 1
ATOM 2321 N N . ILE B 1 130 ? 1.189 13.148 11.758 1 97.81 130 ILE B N 1
ATOM 2322 C CA . ILE B 1 130 ? 1.886 13.711 12.906 1 97.81 130 ILE B CA 1
ATOM 2323 C C . ILE B 1 130 ? 0.876 14.07 14 1 97.81 130 ILE B C 1
ATOM 2325 O O . ILE B 1 130 ? 1.06 13.711 15.164 1 97.81 130 ILE B O 1
ATOM 2329 N N . ALA B 1 131 ? -0.183 14.742 13.633 1 98.25 131 ALA B N 1
ATOM 2330 C CA . ALA B 1 131 ? -1.223 15.133 14.586 1 98.25 131 ALA B CA 1
ATOM 2331 C C . ALA B 1 131 ? -1.876 13.906 15.219 1 98.25 131 ALA B C 1
ATOM 2333 O O . ALA B 1 131 ? -2.107 13.883 16.438 1 98.25 131 ALA B O 1
ATOM 2334 N N . ARG B 1 132 ? -2.16 12.906 14.391 1 97.88 132 ARG B N 1
ATOM 2335 C CA . ARG B 1 132 ? -2.766 11.68 14.898 1 97.88 132 ARG B CA 1
ATOM 2336 C C . ARG B 1 132 ? -1.836 10.969 15.875 1 97.88 132 ARG B C 1
ATOM 2338 O O . ARG B 1 132 ? -2.285 10.445 16.891 1 97.88 132 ARG B O 1
ATOM 2345 N N . ASN B 1 133 ? -0.583 10.945 15.531 1 97 133 ASN B N 1
ATOM 2346 C CA . ASN B 1 133 ? 0.408 10.336 16.406 1 97 133 ASN B CA 1
ATOM 2347 C C . ASN B 1 133 ? 0.5 11.062 17.75 1 97 133 ASN B C 1
ATOM 2349 O O . ASN B 1 133 ? 0.509 10.43 18.812 1 97 133 ASN B O 1
ATOM 2353 N N . LYS B 1 134 ? 0.54 12.336 17.719 1 96.69 134 LYS B N 1
ATOM 2354 C CA . LYS B 1 134 ? 0.625 13.141 18.938 1 96.69 134 LYS B CA 1
ATOM 2355 C C . LYS B 1 134 ? -0.624 12.977 19.797 1 96.69 134 LYS B C 1
ATOM 2357 O O . LYS B 1 134 ? -0.541 12.984 21.031 1 96.69 134 LYS B O 1
ATOM 2362 N N . ALA B 1 135 ? -1.755 12.766 19.188 1 96.94 135 ALA B N 1
ATOM 2363 C CA . ALA B 1 135 ? -3.033 12.656 19.875 1 96.94 135 ALA B CA 1
ATOM 2364 C C . ALA B 1 135 ? -3.277 11.234 20.359 1 96.94 135 ALA B C 1
ATOM 2366 O O . ALA B 1 135 ? -4.281 10.953 21.016 1 96.94 135 ALA B O 1
ATOM 2367 N N . GLY B 1 136 ? -2.406 10.289 19.906 1 96.44 136 GLY B N 1
ATOM 2368 C CA . GLY B 1 136 ? -2.535 8.906 20.344 1 96.44 136 GLY B CA 1
ATOM 2369 C C . GLY B 1 136 ? -3.533 8.117 19.516 1 96.44 136 GLY B C 1
ATOM 2370 O O . GLY B 1 136 ? -3.932 7.016 19.906 1 96.44 136 GLY B O 1
ATOM 2371 N N . LEU B 1 137 ? -3.879 8.641 18.438 1 96.56 137 LEU B N 1
ATOM 2372 C CA . LEU B 1 137 ? -4.941 8.031 17.641 1 96.56 137 LEU B CA 1
ATOM 2373 C C . LEU B 1 137 ? -4.414 6.84 16.844 1 96.56 137 LEU B C 1
ATOM 2375 O O . LEU B 1 137 ? -5.195 6.027 16.344 1 96.56 137 LEU B O 1
ATOM 2379 N N . ASN B 1 138 ? -3.127 6.742 16.672 1 95.31 138 ASN B N 1
ATOM 2380 C CA . ASN B 1 138 ? -2.527 5.625 15.953 1 95.31 138 ASN B CA 1
ATOM 2381 C C . ASN B 1 138 ? -1.982 4.57 16.906 1 95.31 138 ASN B C 1
ATOM 2383 O O . ASN B 1 138 ? -1.372 3.59 16.469 1 95.31 138 ASN B O 1
ATOM 2387 N N . ASP B 1 139 ? -2.234 4.734 18.203 1 93.75 139 ASP B N 1
ATOM 2388 C CA . ASP B 1 139 ? -1.696 3.811 19.203 1 93.75 139 ASP B CA 1
ATOM 2389 C C . ASP B 1 139 ? -2.295 2.416 19.031 1 93.75 139 ASP B C 1
ATOM 2391 O O . ASP B 1 139 ? -1.621 1.412 19.266 1 93.75 139 ASP B O 1
ATOM 2395 N N . LYS B 1 140 ? -3.525 2.455 18.672 1 90.56 140 LYS B N 1
ATOM 2396 C CA . LYS B 1 140 ? -4.191 1.171 18.484 1 90.56 140 LYS B CA 1
ATOM 2397 C C . LYS B 1 140 ? -3.467 0.326 17.438 1 90.56 140 LYS B C 1
ATOM 2399 O O . LYS B 1 140 ? -3.26 -0.873 17.625 1 90.56 140 LYS B O 1
ATOM 2404 N N . VAL B 1 141 ? -3.119 0.944 16.344 1 84.75 141 VAL B N 1
ATOM 2405 C CA . VAL B 1 141 ? -2.42 0.258 15.258 1 84.75 141 VAL B CA 1
ATOM 2406 C C . VAL B 1 141 ? -1.085 -0.282 15.766 1 84.75 141 VAL B C 1
ATOM 2408 O O . VAL B 1 141 ? -0.739 -1.438 15.508 1 84.75 141 VAL B O 1
ATOM 2411 N N . TYR B 1 142 ? -0.449 0.529 16.469 1 86.19 142 TYR B N 1
ATOM 2412 C CA . TYR B 1 142 ? 0.824 0.14 17.078 1 86.19 142 TYR B CA 1
ATOM 2413 C C . TYR B 1 142 ? 0.64 -1.022 18.047 1 86.19 142 TYR B C 1
ATOM 2415 O O . TYR B 1 142 ? 1.364 -2.018 17.969 1 86.19 142 TYR B O 1
ATOM 2423 N N . ASN B 1 143 ? -0.292 -0.907 18.906 1 87.81 143 ASN B N 1
ATOM 2424 C CA . ASN B 1 143 ? -0.542 -1.921 19.938 1 87.81 143 ASN B CA 1
ATOM 2425 C C . ASN B 1 143 ? -0.945 -3.254 19.312 1 87.81 143 ASN B C 1
ATOM 2427 O O . ASN B 1 143 ? -0.534 -4.316 19.781 1 87.81 143 ASN B O 1
ATOM 2431 N N . GLU B 1 144 ? -1.725 -3.178 18.328 1 82.81 144 GLU B N 1
ATOM 2432 C CA . GLU B 1 144 ? -2.125 -4.395 17.641 1 82.81 144 GLU B CA 1
ATOM 2433 C C . GLU B 1 144 ? -0.926 -5.078 16.984 1 82.81 144 GLU B C 1
ATOM 2435 O O . GLU B 1 144 ? -0.821 -6.305 16.984 1 82.81 144 GLU B O 1
ATOM 2440 N N . ALA B 1 145 ? -0.14 -4.285 16.406 1 76.56 145 ALA B N 1
ATOM 2441 C CA . ALA B 1 145 ? 1.078 -4.828 15.812 1 76.56 145 ALA B CA 1
ATOM 2442 C C . ALA B 1 145 ? 1.954 -5.496 16.875 1 76.56 145 ALA B C 1
ATOM 2444 O O . ALA B 1 145 ? 2.533 -6.555 16.625 1 76.56 145 ALA B O 1
ATOM 2445 N N . GLN B 1 146 ? 1.939 -4.934 18.062 1 77.75 146 GLN B N 1
ATOM 2446 C CA . GLN B 1 146 ? 2.719 -5.488 19.172 1 77.75 146 GLN B CA 1
ATOM 2447 C C . GLN B 1 146 ? 2.104 -6.785 19.672 1 77.75 146 GLN B C 1
ATOM 2449 O O . GLN B 1 146 ? 2.822 -7.73 20.016 1 77.75 146 GLN B O 1
ATOM 2454 N N . ALA B 1 147 ? 0.822 -6.734 19.781 1 77 147 ALA B N 1
ATOM 2455 C CA . ALA B 1 147 ? 0.122 -7.918 20.266 1 77 147 ALA B CA 1
ATOM 2456 C C . ALA B 1 147 ? 0.338 -9.109 19.344 1 77 147 ALA B C 1
ATOM 2458 O O . ALA B 1 147 ? 0.487 -10.242 19.797 1 77 147 ALA B O 1
ATOM 2459 N N . ALA B 1 148 ? 0.262 -8.891 18.109 1 67.56 148 ALA B N 1
ATOM 2460 C CA . ALA B 1 148 ? 0.47 -9.945 17.125 1 67.56 148 ALA B CA 1
ATOM 2461 C C . ALA B 1 148 ? 1.867 -10.547 17.266 1 67.56 148 ALA B C 1
ATOM 2463 O O . ALA B 1 148 ? 2.061 -11.742 17.031 1 67.56 148 ALA B O 1
ATOM 2464 N N . LYS B 1 149 ? 2.725 -9.789 17.703 1 63.94 149 LYS B N 1
ATOM 2465 C CA . LYS B 1 149 ? 4.105 -10.219 17.922 1 63.94 149 LYS B CA 1
ATOM 2466 C C . LYS B 1 149 ? 4.215 -11.141 19.125 1 63.94 149 LYS B C 1
ATOM 2468 O O . LYS B 1 149 ? 5.02 -12.07 19.141 1 63.94 149 LYS B O 1
ATOM 2473 N N . ASN B 1 150 ? 3.475 -10.836 20.047 1 63.94 150 ASN B N 1
ATOM 2474 C CA . ASN B 1 150 ? 3.549 -11.586 21.297 1 63.94 150 ASN B CA 1
ATOM 2475 C C . ASN B 1 150 ? 2.842 -12.938 21.172 1 63.94 150 ASN B C 1
ATOM 2477 O O . ASN B 1 150 ? 3.16 -13.875 21.906 1 63.94 150 ASN B O 1
ATOM 2481 N N . LYS B 1 151 ? 1.973 -13.078 20.25 1 57.5 151 LYS B N 1
ATOM 2482 C CA . LYS B 1 151 ? 1.269 -14.344 20.078 1 57.5 151 LYS B CA 1
ATOM 2483 C C . LYS B 1 151 ? 2.043 -15.281 19.156 1 57.5 151 LYS B C 1
ATOM 2485 O O . LYS B 1 151 ? 1.887 -16.5 19.219 1 57.5 151 LYS B O 1
ATOM 2490 N N . ALA B 1 152 ? 2.906 -14.898 18.469 1 51.66 152 ALA B N 1
ATOM 2491 C CA . ALA B 1 152 ? 3.678 -15.758 17.562 1 51.66 152 ALA B CA 1
ATOM 2492 C C . ALA B 1 152 ? 4.898 -16.328 18.281 1 51.66 152 ALA B C 1
ATOM 2494 O O . ALA B 1 152 ? 5.473 -15.695 19.172 1 51.66 152 ALA B O 1
#

Solvent-accessible surface area (backbone atoms only — not comparable to full-atom values): 16706 Å² total; per-residue (Å²): 133,79,84,51,91,80,68,59,82,52,57,65,65,57,38,46,50,52,28,37,52,26,45,30,52,50,49,54,50,49,56,47,38,50,35,41,64,46,69,73,64,78,91,52,98,52,48,67,58,42,38,53,52,49,37,71,75,38,57,67,56,73,40,62,69,44,55,39,42,50,58,62,68,56,50,68,30,75,69,30,41,53,53,49,47,66,64,52,56,79,33,64,92,73,36,88,64,31,76,39,67,36,74,39,53,28,36,51,87,52,70,59,33,85,90,22,49,37,83,37,31,40,50,56,46,49,29,51,50,50,49,30,19,68,71,51,54,43,43,62,63,27,49,50,46,45,49,36,43,69,75,86,133,79,82,50,90,79,68,59,80,53,57,64,65,56,39,46,51,52,29,38,53,26,46,32,52,52,50,54,50,48,55,46,36,50,36,41,64,46,68,72,65,77,90,52,98,52,48,68,57,43,38,53,53,48,38,70,76,38,57,68,56,72,39,62,68,45,56,38,41,50,57,62,67,56,50,69,29,76,69,29,41,52,54,50,47,66,64,52,57,78,33,63,91,72,35,89,61,30,77,39,68,35,73,40,53,28,37,53,87,52,70,61,32,85,89,21,50,35,83,37,30,41,48,54,46,49,28,52,50,50,49,31,19,70,71,51,53,43,43,60,62,28,49,50,48,46,50,37,43,69,74,87